Protein AF-A0A7M2WXM5-F1 (afdb_monomer_lite)

Sequence (250 aa):
MTQPYSTFCDDFYVNMRLGSQLALPHTRETVLHFFERLGKAFPGMTRFRKSGEPNEFSLEEDRTAPSYRWTSLEQKRLTSGHVNPASLDEALKLHSLVLDMAPHHLGISPIEIDYLDVLFGFDLSFSGNHDEIVAESLFPESPLTCLSEETGAKAVDFQPSVTVALSDDCRLQARIDVVTRTNSYQVRTGDYSDDAISVYLIVRRYWGDRPKESLEAMFAKLTEKADELCTTHVAQKILKPISAAIASRS

Structure (mmCIF, N/CA/C/O backbone):
data_AF-A0A7M2WXM5-F1
#
_entry.id   AF-A0A7M2WXM5-F1
#
loop_
_atom_site.group_PDB
_atom_site.id
_atom_site.type_symbol
_atom_site.label_atom_id
_atom_site.label_alt_id
_atom_site.label_comp_id
_atom_site.label_asym_id
_atom_site.label_entity_id
_atom_site.label_seq_id
_atom_site.pdbx_PDB_ins_code
_atom_site.Cartn_x
_atom_site.Cartn_y
_atom_site.Cartn_z
_atom_site.occupancy
_atom_site.B_iso_or_equiv
_atom_site.auth_seq_id
_atom_site.auth_comp_id
_atom_site.auth_asym_id
_atom_site.auth_atom_id
_atom_site.pdbx_PDB_model_num
ATOM 1 N N . MET A 1 1 ? -19.836 8.502 -12.341 1.00 43.41 1 MET A N 1
ATOM 2 C CA . MET A 1 1 ? -18.954 7.322 -12.252 1.00 43.41 1 MET A CA 1
ATOM 3 C C . MET A 1 1 ? -18.478 7.264 -10.816 1.00 43.41 1 MET A C 1
ATOM 5 O O . MET A 1 1 ? -17.887 8.234 -10.367 1.00 43.41 1 MET A O 1
ATOM 9 N N . THR A 1 2 ? -18.886 6.240 -10.075 1.00 55.78 2 THR A N 1
ATOM 10 C CA . THR A 1 2 ? -18.535 6.038 -8.661 1.00 55.78 2 THR A CA 1
ATOM 11 C C . THR A 1 2 ? -17.130 5.458 -8.570 1.00 55.78 2 THR A C 1
ATOM 13 O O . THR A 1 2 ? -16.813 4.534 -9.317 1.00 55.78 2 THR A O 1
ATOM 16 N N . GLN A 1 3 ? -16.296 6.016 -7.694 1.00 64.69 3 GLN A N 1
ATOM 17 C CA . GLN A 1 3 ? -14.956 5.495 -7.423 1.00 64.69 3 GLN A CA 1
ATOM 18 C C . GLN A 1 3 ? -15.046 4.038 -6.929 1.00 64.69 3 GLN A C 1
ATOM 20 O O . GLN A 1 3 ? -16.000 3.697 -6.218 1.00 64.69 3 GLN A O 1
ATOM 25 N N . PRO A 1 4 ? -14.094 3.162 -7.298 1.00 72.88 4 PRO A N 1
ATOM 26 C CA . PRO A 1 4 ? -14.053 1.803 -6.770 1.00 72.88 4 PRO A CA 1
ATOM 27 C C . PRO A 1 4 ? -14.047 1.820 -5.238 1.00 72.88 4 PRO A C 1
ATOM 29 O O . PRO A 1 4 ? -13.341 2.618 -4.634 1.00 72.88 4 PRO A O 1
ATOM 32 N N . TYR A 1 5 ? -14.835 0.942 -4.617 1.00 82.44 5 TYR A N 1
ATOM 33 C CA . TYR A 1 5 ? -14.871 0.743 -3.160 1.00 82.44 5 TYR A CA 1
ATOM 34 C C . TYR A 1 5 ? -15.293 1.954 -2.303 1.00 82.44 5 TYR A C 1
ATOM 36 O O . TYR A 1 5 ? -15.323 1.827 -1.081 1.00 82.44 5 TYR A O 1
ATOM 44 N N . SER A 1 6 ? -15.770 3.054 -2.902 1.00 81.31 6 SER A N 1
ATOM 45 C CA . SER A 1 6 ? -16.208 4.277 -2.195 1.00 81.31 6 SER A CA 1
ATOM 46 C C . SER A 1 6 ? -17.394 4.088 -1.238 1.00 81.31 6 SER A C 1
ATOM 48 O O . SER A 1 6 ? -17.864 5.031 -0.616 1.00 81.31 6 SER A O 1
ATOM 50 N N . THR A 1 7 ? -17.970 2.886 -1.186 1.00 86.19 7 THR A N 1
ATOM 51 C CA . THR A 1 7 ? -19.000 2.518 -0.205 1.00 86.19 7 THR A CA 1
ATOM 52 C C . THR A 1 7 ? -18.398 2.174 1.159 1.00 86.19 7 THR A C 1
ATOM 54 O O . THR A 1 7 ? -19.122 2.188 2.147 1.00 86.19 7 THR A O 1
ATOM 57 N N . PHE A 1 8 ? -17.106 1.830 1.219 1.00 88.88 8 PHE A N 1
ATOM 58 C CA . PHE A 1 8 ? -16.462 1.321 2.433 1.00 88.88 8 PHE A CA 1
ATOM 59 C C . PHE A 1 8 ? -15.306 2.187 2.943 1.00 88.88 8 PHE A C 1
ATOM 61 O O . PHE A 1 8 ? -14.876 1.972 4.070 1.00 88.88 8 PHE A O 1
ATOM 68 N N . CYS A 1 9 ? -14.785 3.115 2.143 1.00 93.75 9 CYS A N 1
ATOM 69 C CA . CYS A 1 9 ? -13.648 3.963 2.498 1.00 93.75 9 CYS A CA 1
ATOM 70 C C . CYS A 1 9 ? -13.798 5.365 1.899 1.00 93.75 9 CYS A C 1
ATOM 72 O O . CYS A 1 9 ? -14.534 5.542 0.923 1.00 93.75 9 CYS A O 1
ATOM 74 N N . ASP A 1 10 ? -13.073 6.324 2.470 1.00 94.31 10 ASP A N 1
ATOM 75 C CA . ASP A 1 10 ? -13.058 7.723 2.038 1.00 94.31 10 ASP A CA 1
ATOM 76 C C . ASP A 1 10 ? -12.100 7.927 0.861 1.00 94.31 10 ASP A C 1
ATOM 78 O O . ASP A 1 10 ? -12.482 8.518 -0.148 1.00 94.31 10 ASP A O 1
ATOM 82 N N . ASP A 1 11 ? -10.897 7.348 0.951 1.00 95.94 11 ASP A N 1
ATOM 83 C CA . ASP A 1 11 ? -9.917 7.347 -0.135 1.00 95.94 11 ASP A CA 1
ATOM 84 C C . ASP A 1 11 ? -9.534 5.921 -0.546 1.00 95.94 11 ASP A C 1
ATOM 86 O O . ASP A 1 11 ? -9.373 5.022 0.283 1.00 95.94 11 ASP A O 1
ATOM 90 N N . PHE A 1 12 ? -9.336 5.730 -1.849 1.00 96.88 12 PHE A N 1
ATOM 91 C CA . PHE A 1 12 ? -8.825 4.507 -2.460 1.00 96.88 12 PHE A CA 1
ATOM 92 C C . PHE A 1 12 ? -7.635 4.831 -3.360 1.00 96.88 12 PHE A C 1
ATOM 94 O O . PHE A 1 12 ? -7.715 5.710 -4.214 1.00 96.88 12 PHE A O 1
ATOM 101 N N . TYR A 1 13 ? -6.533 4.098 -3.237 1.00 96.94 13 TYR A N 1
ATOM 102 C CA . TYR A 1 13 ? -5.362 4.306 -4.086 1.00 96.94 13 TYR A CA 1
ATOM 103 C C . TYR A 1 13 ? -4.714 3.008 -4.535 1.00 96.94 13 TYR A C 1
ATOM 105 O O . TYR A 1 13 ? -4.660 2.016 -3.809 1.00 96.94 13 TYR A O 1
ATOM 113 N N . VAL A 1 14 ? -4.180 3.049 -5.754 1.00 98.19 14 VAL A N 1
ATOM 114 C CA . VAL A 1 14 ? -3.438 1.948 -6.363 1.00 98.19 14 VAL A CA 1
ATOM 115 C C . VAL A 1 14 ? -1.997 2.385 -6.523 1.00 98.19 14 VAL A C 1
ATOM 117 O O . VAL A 1 14 ? -1.721 3.415 -7.138 1.00 98.19 14 VAL A O 1
ATOM 120 N N . ASN A 1 15 ? -1.084 1.599 -5.967 1.00 98.56 15 ASN A N 1
ATOM 121 C CA . ASN A 1 15 ? 0.345 1.826 -6.078 1.00 98.56 15 ASN A CA 1
ATOM 122 C C . ASN A 1 15 ? 1.019 0.635 -6.756 1.00 98.56 15 ASN A C 1
ATOM 124 O O . ASN A 1 15 ? 0.657 -0.516 -6.529 1.00 98.56 15 ASN A O 1
ATOM 128 N N . MET A 1 16 ? 2.049 0.930 -7.537 1.00 98.56 16 MET A N 1
ATOM 129 C CA . MET A 1 16 ? 2.988 -0.031 -8.097 1.00 98.56 16 MET A CA 1
ATOM 130 C C . MET A 1 16 ? 4.353 0.194 -7.459 1.00 98.56 16 MET A C 1
ATOM 132 O O . MET A 1 16 ? 4.792 1.345 -7.334 1.00 98.56 16 MET A O 1
ATOM 136 N N . ARG A 1 17 ? 5.044 -0.887 -7.092 1.00 98.44 17 ARG A N 1
ATOM 137 C CA . ARG A 1 17 ? 6.447 -0.823 -6.667 1.00 98.44 17 ARG A CA 1
ATOM 138 C C . ARG A 1 17 ? 7.272 -1.875 -7.388 1.00 98.44 17 ARG A C 1
ATOM 140 O O . ARG A 1 17 ? 6.991 -3.065 -7.285 1.00 98.44 17 ARG A O 1
ATOM 147 N N . LEU A 1 18 ? 8.327 -1.425 -8.056 1.00 97.88 18 LEU A N 1
ATOM 148 C CA . LEU A 1 18 ? 9.343 -2.253 -8.692 1.00 97.88 18 LEU A CA 1
ATOM 149 C C . LEU A 1 18 ? 10.649 -2.126 -7.902 1.00 97.88 18 LEU A C 1
ATOM 151 O O . LEU A 1 18 ? 11.244 -1.048 -7.840 1.00 97.88 18 LEU A O 1
ATOM 155 N N . GLY A 1 19 ? 11.077 -3.221 -7.279 1.00 96.62 19 GLY A N 1
ATOM 156 C CA . GLY A 1 19 ? 12.340 -3.313 -6.552 1.00 96.62 19 GLY A CA 1
ATOM 157 C C . GLY A 1 19 ? 13.467 -3.844 -7.434 1.00 96.62 19 GLY A C 1
ATOM 158 O O . GLY A 1 19 ? 13.281 -4.830 -8.149 1.00 96.62 19 GLY A O 1
ATOM 159 N N . SER A 1 20 ? 14.643 -3.220 -7.346 1.00 95.00 20 SER A N 1
ATOM 160 C CA . SER A 1 20 ? 15.887 -3.711 -7.952 1.00 95.00 20 SER A CA 1
ATOM 161 C C . SER A 1 20 ? 16.889 -4.144 -6.880 1.00 95.00 20 SER A C 1
ATOM 163 O O . SER A 1 20 ? 17.004 -3.536 -5.812 1.00 95.00 20 SER A O 1
ATOM 165 N N . GLN A 1 21 ? 17.660 -5.187 -7.177 1.00 93.62 21 GLN A N 1
ATOM 166 C CA . GLN A 1 21 ? 18.788 -5.620 -6.357 1.00 93.62 21 GLN A CA 1
ATOM 167 C C . GLN A 1 21 ? 19.939 -4.598 -6.392 1.00 93.62 21 GLN A C 1
ATOM 169 O O . GLN A 1 21 ? 20.626 -4.391 -5.377 1.00 93.62 21 GLN A O 1
ATOM 174 N N . LEU A 1 22 ? 20.138 -3.935 -7.537 1.00 93.25 22 LEU A N 1
ATOM 175 C CA . LEU A 1 22 ? 21.182 -2.932 -7.748 1.00 93.25 22 LEU A CA 1
ATOM 176 C C . LEU A 1 22 ? 20.642 -1.509 -7.565 1.00 93.25 22 LEU A C 1
ATOM 178 O O . LEU A 1 22 ? 19.438 -1.266 -7.497 1.00 93.25 22 LEU A O 1
ATOM 182 N N . ALA A 1 23 ? 21.564 -0.555 -7.441 1.00 94.38 23 ALA A N 1
ATOM 183 C CA . ALA A 1 23 ? 21.199 0.852 -7.396 1.00 94.38 23 ALA A CA 1
ATOM 184 C C . ALA A 1 23 ? 20.760 1.333 -8.787 1.00 94.38 23 ALA A C 1
ATOM 186 O O . ALA A 1 23 ? 21.492 1.161 -9.762 1.00 94.38 23 ALA A O 1
ATOM 187 N N . LEU A 1 24 ? 19.595 1.973 -8.854 1.00 94.25 24 LEU A N 1
ATOM 188 C CA . LEU A 1 24 ? 19.071 2.591 -10.066 1.00 94.25 24 LEU A CA 1
ATOM 189 C C . LEU A 1 24 ? 19.909 3.826 -10.453 1.00 94.25 24 LEU A C 1
ATOM 191 O O . LEU A 1 24 ? 20.548 4.443 -9.589 1.00 94.25 24 LEU A O 1
ATOM 195 N N . PRO A 1 25 ? 19.936 4.226 -11.735 1.00 90.69 25 PRO A N 1
ATOM 196 C CA . PRO A 1 25 ? 20.679 5.404 -12.161 1.00 90.69 25 PRO A CA 1
ATOM 197 C C . PRO A 1 25 ? 20.043 6.693 -11.627 1.00 90.69 25 PRO A C 1
ATOM 199 O O . PRO A 1 25 ? 18.872 6.972 -11.856 1.00 90.69 25 PRO A O 1
ATOM 202 N N . HIS A 1 26 ? 20.863 7.516 -10.971 1.00 91.94 26 HIS A N 1
ATOM 203 C CA . HIS A 1 26 ? 20.481 8.838 -10.450 1.00 91.94 26 HIS A CA 1
ATOM 204 C C . HIS A 1 26 ? 21.258 9.975 -11.136 1.00 91.94 26 HIS A C 1
ATOM 206 O O . HIS A 1 26 ? 21.390 11.074 -10.596 1.00 91.94 26 HIS A O 1
ATOM 212 N N . THR A 1 27 ? 21.805 9.719 -12.332 1.00 92.94 27 THR A N 1
ATOM 213 C CA . THR A 1 27 ? 22.433 10.773 -13.137 1.00 92.94 27 THR A CA 1
ATOM 214 C C . THR A 1 27 ? 21.369 11.763 -13.590 1.00 92.94 27 THR A C 1
ATOM 216 O O . THR A 1 27 ? 20.270 11.376 -13.991 1.00 92.94 27 THR A O 1
ATOM 219 N N . ARG A 1 28 ? 21.694 13.057 -13.511 1.00 92.88 28 ARG A N 1
ATOM 220 C CA . ARG A 1 28 ? 20.755 14.157 -13.757 1.00 92.88 28 ARG A CA 1
ATOM 221 C C . ARG A 1 28 ? 19.988 13.979 -15.067 1.00 92.88 28 ARG A C 1
ATOM 223 O O . ARG A 1 28 ? 18.771 14.107 -15.076 1.00 92.88 28 ARG A O 1
ATOM 230 N N . GLU A 1 29 ? 20.688 13.685 -16.156 1.00 94.44 29 GLU A N 1
ATOM 231 C CA . GLU A 1 29 ? 20.104 13.560 -17.493 1.00 94.44 29 GLU A CA 1
ATOM 232 C C . GLU A 1 29 ? 19.112 12.394 -17.566 1.00 94.44 29 GLU A C 1
ATOM 234 O O . GLU A 1 29 ? 18.036 12.546 -18.137 1.00 94.44 29 GLU A O 1
ATOM 239 N N . THR A 1 30 ? 19.441 11.264 -16.936 1.00 93.69 30 THR A N 1
ATOM 240 C CA . THR A 1 30 ? 18.586 10.068 -16.903 1.00 93.69 30 THR A CA 1
ATOM 241 C C . THR A 1 30 ? 17.296 10.340 -16.140 1.00 93.69 30 THR A C 1
ATOM 243 O O . THR A 1 30 ? 16.203 10.084 -16.645 1.00 93.69 30 THR A O 1
ATOM 246 N N . VAL A 1 31 ? 17.426 10.925 -14.946 1.00 94.25 31 VAL A N 1
ATOM 247 C CA . VAL A 1 31 ? 16.296 11.280 -14.081 1.00 94.25 31 VAL A CA 1
ATOM 248 C C . VAL A 1 31 ? 15.380 12.287 -14.777 1.00 94.25 31 VAL A C 1
ATOM 250 O O . VAL A 1 31 ? 14.170 12.075 -14.848 1.00 94.25 31 VAL A O 1
ATOM 253 N N . LEU A 1 32 ? 15.943 13.363 -15.336 1.00 95.06 32 LEU A N 1
ATOM 254 C CA . LEU A 1 32 ? 15.156 14.391 -16.016 1.00 95.06 32 LEU A CA 1
ATOM 255 C C . LEU A 1 32 ? 14.460 13.842 -17.261 1.00 95.06 32 LEU A C 1
ATOM 257 O O . LEU A 1 32 ? 13.267 14.068 -17.422 1.00 95.06 32 LEU A O 1
ATOM 261 N N . HIS A 1 33 ? 15.154 13.073 -18.103 1.00 95.44 33 HIS A N 1
ATOM 262 C CA . HIS A 1 33 ? 14.548 12.501 -19.305 1.00 95.44 33 HIS A CA 1
ATOM 263 C C . HIS A 1 33 ? 13.379 11.560 -18.967 1.00 95.44 33 HIS A C 1
ATOM 265 O O . HIS A 1 33 ? 12.330 11.615 -19.612 1.00 95.44 33 HIS A O 1
ATOM 271 N N . PHE A 1 34 ? 13.529 10.742 -17.920 1.00 96.75 34 PHE A N 1
ATOM 272 C CA . PHE A 1 34 ? 12.465 9.875 -17.413 1.00 96.75 34 PHE A CA 1
ATOM 273 C C . PHE A 1 34 ? 11.231 10.676 -16.956 1.00 96.75 34 PHE A C 1
ATOM 275 O O . PHE A 1 34 ? 10.118 10.427 -17.425 1.00 96.75 34 PHE A O 1
ATOM 282 N N . PHE A 1 35 ? 11.414 11.683 -16.096 1.00 97.19 35 PHE A N 1
ATOM 283 C CA . PHE A 1 35 ? 10.296 12.481 -15.580 1.00 97.19 35 PHE A CA 1
ATOM 284 C C . PHE A 1 35 ? 9.681 13.430 -16.621 1.00 97.19 35 PHE A C 1
ATOM 286 O O . PHE A 1 35 ? 8.468 13.630 -16.619 1.00 97.19 35 PHE A O 1
ATOM 293 N N . GLU A 1 36 ? 10.455 13.966 -17.566 1.00 96.31 36 GLU A N 1
ATOM 294 C CA . GLU A 1 36 ? 9.923 14.761 -18.682 1.00 96.31 36 GLU A CA 1
ATOM 295 C C . GLU A 1 36 ? 9.033 13.923 -19.604 1.00 96.31 36 GLU A C 1
ATOM 297 O O . GLU A 1 36 ? 8.020 14.410 -20.114 1.00 96.31 36 GLU A O 1
ATOM 302 N N . ARG A 1 37 ? 9.388 12.651 -19.825 1.00 96.50 37 ARG A N 1
ATOM 303 C CA . ARG A 1 37 ? 8.547 11.733 -20.594 1.00 96.50 37 ARG A CA 1
ATOM 304 C C . ARG A 1 37 ? 7.225 11.456 -19.875 1.00 96.50 37 ARG A C 1
ATOM 306 O O . ARG A 1 37 ? 6.187 11.480 -20.538 1.00 96.50 37 ARG A O 1
ATOM 313 N N . LEU A 1 38 ? 7.253 11.280 -18.550 1.00 96.56 38 LEU A N 1
ATOM 314 C CA . LEU A 1 38 ? 6.044 11.173 -17.725 1.00 96.56 38 LEU A CA 1
ATOM 315 C C . LEU A 1 38 ? 5.181 12.434 -17.812 1.00 96.56 38 LEU A C 1
ATOM 317 O O . LEU A 1 38 ? 3.998 12.327 -18.117 1.00 96.56 38 LEU A O 1
ATOM 321 N N . GLY A 1 39 ? 5.770 13.620 -17.643 1.00 96.38 39 GLY A N 1
ATOM 322 C CA . GLY A 1 39 ? 5.044 14.892 -17.732 1.00 96.38 39 GLY A CA 1
ATOM 323 C C . GLY A 1 39 ? 4.411 15.142 -19.107 1.00 96.38 39 GLY A C 1
ATOM 324 O O . GLY A 1 39 ? 3.339 15.731 -19.198 1.00 96.38 39 GLY A O 1
ATOM 325 N N . LYS A 1 40 ? 5.015 14.643 -20.197 1.00 96.94 40 LYS A N 1
ATOM 326 C CA . LYS A 1 40 ? 4.404 14.693 -21.540 1.00 96.94 40 LYS A CA 1
ATOM 327 C C . LYS A 1 40 ? 3.169 13.799 -21.662 1.00 96.94 40 LYS A C 1
ATOM 329 O O . LYS A 1 40 ? 2.228 14.172 -22.357 1.00 96.94 40 LYS A O 1
ATOM 334 N N . ALA A 1 41 ? 3.186 12.621 -21.038 1.00 97.06 41 ALA A N 1
ATOM 335 C CA . ALA A 1 41 ? 2.055 11.694 -21.053 1.00 97.06 41 ALA A CA 1
ATOM 336 C C . ALA A 1 41 ? 0.944 12.112 -20.075 1.00 97.06 41 ALA A C 1
ATOM 338 O O . ALA A 1 41 ? -0.235 11.949 -20.379 1.00 97.06 41 ALA A O 1
ATOM 339 N N . PHE A 1 42 ? 1.324 12.697 -18.937 1.00 97.31 42 PHE A N 1
ATOM 340 C CA . PHE A 1 42 ? 0.434 13.169 -17.880 1.00 97.31 42 PHE A CA 1
ATOM 341 C C . PHE A 1 42 ? 0.728 14.646 -17.561 1.00 97.31 42 PHE A C 1
ATOM 343 O O . PHE A 1 42 ? 1.452 14.936 -16.609 1.00 97.31 42 PHE A O 1
ATOM 350 N N . PRO A 1 43 ? 0.150 15.604 -18.317 1.00 96.50 43 PRO A N 1
ATOM 351 C CA . PRO A 1 43 ? 0.462 17.033 -18.182 1.00 96.50 43 PRO A CA 1
ATOM 352 C C . PRO A 1 43 ? 0.193 17.654 -16.804 1.00 96.50 43 PRO A C 1
ATOM 354 O O . PRO A 1 43 ? 0.691 18.741 -16.525 1.00 96.50 43 PRO A O 1
ATOM 357 N N . GLY A 1 44 ? -0.589 16.997 -15.940 1.00 95.25 44 GLY A N 1
ATOM 358 C CA . GLY A 1 44 ? -0.807 17.434 -14.557 1.00 95.25 44 GLY A CA 1
ATOM 359 C C . GLY A 1 44 ? 0.394 17.188 -13.634 1.00 95.25 44 GLY A C 1
ATOM 360 O O . GLY A 1 44 ? 0.546 17.888 -12.630 1.00 95.25 44 GLY A O 1
ATOM 361 N N . MET A 1 45 ? 1.254 16.218 -13.966 1.00 97.19 45 MET A N 1
ATOM 362 C CA . MET A 1 45 ? 2.436 15.834 -13.190 1.00 97.19 45 MET A CA 1
ATOM 363 C C . MET A 1 45 ? 3.539 16.884 -13.357 1.00 97.19 45 MET A C 1
ATOM 365 O O . MET A 1 45 ? 4.444 16.749 -14.176 1.00 97.19 45 MET A O 1
ATOM 369 N N . THR A 1 46 ? 3.434 17.969 -12.596 1.00 96.25 46 THR A N 1
ATOM 370 C CA . THR A 1 46 ? 4.256 19.182 -12.756 1.00 96.25 46 THR A CA 1
ATOM 371 C C . THR A 1 46 ? 5.160 19.457 -11.560 1.00 96.25 46 THR A C 1
ATOM 373 O O . THR A 1 46 ? 6.100 20.246 -11.657 1.00 96.25 46 THR A O 1
ATOM 376 N N . ARG A 1 47 ? 4.903 18.816 -10.414 1.00 96.62 47 ARG A N 1
ATOM 377 C CA . ARG A 1 47 ? 5.622 19.073 -9.164 1.00 96.62 47 ARG A CA 1
ATOM 378 C C . ARG A 1 47 ? 6.783 18.101 -9.026 1.00 96.62 47 ARG A C 1
ATOM 380 O O . ARG A 1 47 ? 6.651 17.069 -8.376 1.00 96.62 47 ARG A O 1
ATOM 387 N N . PHE A 1 48 ? 7.914 18.439 -9.638 1.00 96.62 48 PHE A N 1
ATOM 388 C CA . PHE A 1 48 ? 9.160 17.707 -9.430 1.00 96.62 48 PHE A CA 1
ATOM 389 C C . PHE A 1 48 ? 9.774 18.078 -8.076 1.00 96.62 48 PHE A C 1
ATOM 391 O O . PHE A 1 48 ? 9.953 19.262 -7.775 1.00 96.62 48 PHE A O 1
ATOM 398 N N . ARG A 1 49 ? 10.099 17.080 -7.254 1.00 93.12 49 ARG A N 1
ATOM 399 C CA . ARG A 1 49 ? 10.703 17.261 -5.932 1.00 93.12 49 ARG A CA 1
ATOM 400 C C . ARG A 1 49 ? 11.922 16.365 -5.787 1.00 93.12 49 ARG A C 1
ATOM 402 O O . ARG A 1 49 ? 11.954 15.237 -6.266 1.00 93.12 49 ARG A O 1
ATOM 409 N N . LYS A 1 50 ? 12.919 16.874 -5.073 1.00 90.69 50 LYS A N 1
ATOM 410 C CA . LYS A 1 50 ? 13.981 16.060 -4.489 1.00 90.69 50 LYS A CA 1
ATOM 411 C C . LYS A 1 50 ? 13.646 15.906 -3.010 1.00 90.69 50 LYS A C 1
ATOM 413 O O . LYS A 1 50 ? 13.451 16.920 -2.339 1.00 90.69 50 LYS A O 1
ATOM 418 N N . SER A 1 51 ? 13.528 14.670 -2.540 1.00 81.75 51 SER A N 1
ATOM 419 C CA . SER A 1 51 ? 13.304 14.392 -1.120 1.00 81.75 51 SER A CA 1
ATOM 420 C C . SER A 1 51 ? 14.526 14.809 -0.290 1.00 81.75 51 SER A C 1
ATOM 422 O O . SER A 1 51 ? 15.600 15.093 -0.830 1.00 81.75 51 SER A O 1
ATOM 424 N N . GLY A 1 52 ? 14.356 14.880 1.031 1.00 75.00 52 GLY A N 1
ATOM 425 C CA . GLY A 1 52 ? 15.462 15.126 1.961 1.00 75.00 52 GLY A CA 1
ATOM 426 C C . GLY A 1 52 ? 16.488 13.988 1.971 1.00 75.00 52 GLY A C 1
ATOM 427 O O . GLY A 1 52 ? 17.657 14.225 2.276 1.00 75.00 52 GLY A O 1
ATOM 428 N N . GLU A 1 53 ? 16.067 12.783 1.584 1.00 79.56 53 GLU A N 1
ATOM 429 C CA . GLU A 1 53 ? 16.921 11.603 1.495 1.00 79.56 53 GLU A CA 1
ATOM 430 C C . GLU A 1 53 ? 17.815 11.618 0.238 1.00 79.56 53 GLU A C 1
ATOM 432 O O . GLU A 1 53 ? 17.424 12.113 -0.831 1.00 79.56 53 GLU A O 1
ATOM 437 N N . PRO A 1 54 ? 19.044 11.073 0.315 1.00 82.06 54 PRO A N 1
ATOM 438 C CA . PRO A 1 54 ? 19.908 10.946 -0.849 1.00 82.06 54 PRO A CA 1
ATOM 439 C C . PRO A 1 54 ? 19.269 10.050 -1.914 1.00 82.06 54 PRO A C 1
ATOM 441 O O . PRO A 1 54 ? 18.849 8.936 -1.619 1.00 82.06 54 PRO A O 1
ATOM 444 N N . ASN A 1 55 ? 19.310 10.487 -3.177 1.00 85.88 55 ASN A N 1
ATOM 445 C CA . ASN A 1 55 ? 18.848 9.697 -4.325 1.00 85.88 55 ASN A CA 1
ATOM 446 C C . ASN A 1 55 ? 17.357 9.326 -4.260 1.00 85.88 55 ASN A C 1
ATOM 448 O O . ASN A 1 55 ? 16.980 8.201 -4.569 1.00 85.88 55 ASN A O 1
ATOM 452 N N . GLU A 1 56 ? 16.517 10.282 -3.869 1.00 93.56 56 GLU A N 1
ATOM 453 C CA . GLU A 1 56 ? 15.067 10.160 -3.979 1.00 93.56 56 GLU A CA 1
ATOM 454 C C . GLU A 1 56 ? 14.488 11.379 -4.711 1.00 93.56 56 GLU A C 1
ATOM 456 O O . GLU A 1 56 ? 14.646 12.537 -4.298 1.00 93.56 56 GLU A O 1
ATOM 461 N N . PHE A 1 57 ? 13.827 11.106 -5.834 1.00 96.31 57 PHE A N 1
ATOM 462 C CA . PHE A 1 57 ? 13.205 12.095 -6.705 1.00 96.31 57 PHE A CA 1
ATOM 463 C C . PHE A 1 57 ? 11.754 11.718 -6.958 1.00 96.31 57 PHE A C 1
ATOM 465 O O . PHE A 1 57 ? 11.484 10.580 -7.326 1.00 96.31 57 PHE A O 1
ATOM 472 N N . SER A 1 58 ? 10.834 12.673 -6.852 1.00 96.81 58 SER A N 1
ATOM 473 C CA . SER A 1 58 ? 9.425 12.454 -7.170 1.00 96.81 58 SER A CA 1
ATOM 474 C C . SER A 1 58 ? 8.899 13.445 -8.200 1.00 96.81 58 SER A C 1
ATOM 476 O O . SER A 1 58 ? 9.392 14.565 -8.342 1.00 96.81 58 SER A O 1
ATOM 478 N N . LEU A 1 59 ? 7.876 13.016 -8.931 1.00 98.00 59 LEU A N 1
ATOM 479 C CA . LEU A 1 59 ? 7.054 13.853 -9.790 1.00 98.00 59 LEU A CA 1
ATOM 480 C C . LEU A 1 59 ? 5.591 13.599 -9.448 1.00 98.00 59 LEU A C 1
ATOM 482 O O . LEU A 1 59 ? 5.132 12.457 -9.473 1.00 98.00 59 LEU A O 1
ATOM 486 N N . GLU A 1 60 ? 4.869 14.667 -9.125 1.00 97.69 60 GLU A N 1
ATOM 487 C CA . GLU A 1 60 ? 3.527 14.576 -8.552 1.00 97.69 60 GLU A CA 1
ATOM 488 C C . GLU A 1 60 ? 2.563 15.560 -9.231 1.00 97.69 60 GLU A C 1
ATOM 490 O O . GLU A 1 60 ? 2.949 16.646 -9.684 1.00 97.69 60 GLU A O 1
ATOM 495 N N . GLU A 1 61 ? 1.291 15.174 -9.294 1.00 97.88 61 GLU A N 1
ATOM 496 C CA . GLU A 1 61 ? 0.163 16.081 -9.514 1.00 97.88 61 GLU A CA 1
ATOM 497 C C . GLU A 1 61 ? -0.137 16.891 -8.233 1.00 97.88 61 GLU A C 1
ATOM 499 O O . GLU A 1 61 ? 0.573 16.826 -7.221 1.00 97.88 61 GLU A O 1
ATOM 504 N N . ASP A 1 62 ? -1.181 17.720 -8.266 1.00 95.88 62 ASP A N 1
ATOM 505 C CA . ASP A 1 62 ? -1.605 18.461 -7.085 1.00 95.88 62 ASP A CA 1
ATOM 506 C C . ASP A 1 62 ? -2.264 17.553 -6.038 1.00 95.88 62 ASP A C 1
ATOM 508 O O . ASP A 1 62 ? -3.381 17.097 -6.232 1.00 95.88 62 ASP A O 1
ATOM 512 N N . ARG A 1 63 ? -1.608 17.361 -4.889 1.00 93.62 63 ARG A N 1
ATOM 513 C CA . ARG A 1 63 ? -2.134 16.575 -3.759 1.00 93.62 63 ARG A CA 1
ATOM 514 C C . ARG A 1 63 ? -3.368 17.175 -3.077 1.00 93.62 63 ARG A C 1
ATOM 516 O O . ARG A 1 63 ? -3.975 16.503 -2.258 1.00 93.62 63 ARG A O 1
ATOM 523 N N . THR A 1 64 ? -3.704 18.437 -3.355 1.00 93.19 64 THR A N 1
ATOM 524 C CA . THR A 1 64 ? -4.961 19.045 -2.881 1.00 93.19 64 THR A CA 1
ATOM 525 C C . THR A 1 64 ? -6.149 18.673 -3.766 1.00 93.19 64 THR A C 1
ATOM 527 O O . THR A 1 64 ? -7.296 18.870 -3.370 1.00 93.19 64 THR A O 1
ATOM 530 N N . ALA A 1 65 ? -5.890 18.133 -4.962 1.00 92.94 65 ALA A N 1
ATOM 531 C CA . ALA A 1 65 ? -6.936 17.601 -5.813 1.00 92.94 65 ALA A CA 1
ATOM 532 C C . ALA A 1 65 ? -7.470 16.283 -5.226 1.00 92.94 65 ALA A C 1
ATOM 534 O O . ALA A 1 65 ? -6.697 15.497 -4.679 1.00 92.94 65 ALA A O 1
ATOM 535 N N . PRO A 1 66 ? -8.771 15.991 -5.398 1.00 92.25 66 PRO A N 1
ATOM 536 C CA . PRO A 1 66 ? -9.380 14.771 -4.870 1.00 92.25 66 PRO A CA 1
ATOM 537 C C . PRO A 1 66 ? -8.835 13.497 -5.521 1.00 92.25 66 PRO A C 1
ATOM 539 O O . PRO A 1 66 ? -8.959 12.428 -4.948 1.00 92.25 66 PRO A O 1
ATOM 542 N N . SER A 1 67 ? -8.253 13.594 -6.718 1.00 96.00 67 SER A N 1
ATOM 543 C CA . SER A 1 67 ? -7.557 12.507 -7.405 1.00 96.00 67 SER A CA 1
ATOM 544 C C . SER A 1 67 ? -6.244 13.048 -7.934 1.00 96.00 67 SER A C 1
ATOM 546 O O . SER A 1 67 ? -6.240 14.082 -8.604 1.00 96.00 67 SER A O 1
ATOM 548 N N . TYR A 1 68 ? -5.154 12.325 -7.702 1.00 97.56 68 TYR A N 1
ATOM 549 C CA . TYR A 1 68 ? -3.834 12.739 -8.159 1.00 97.56 68 TYR A CA 1
ATOM 550 C C . TYR A 1 68 ? -2.893 11.552 -8.368 1.00 97.56 68 TYR A C 1
ATOM 552 O O . TYR A 1 68 ? -3.008 10.503 -7.730 1.00 97.56 68 TYR A O 1
ATOM 560 N N . ARG A 1 69 ? -1.932 11.736 -9.268 1.00 98.12 69 ARG A N 1
ATOM 561 C CA . ARG A 1 69 ? -0.866 10.788 -9.594 1.00 98.12 69 ARG A CA 1
ATOM 562 C C . ARG A 1 69 ? 0.467 11.216 -9.018 1.00 98.12 69 ARG A C 1
ATOM 564 O O . ARG A 1 69 ? 0.763 12.404 -8.885 1.00 98.12 69 ARG A O 1
ATOM 571 N N . TRP A 1 70 ? 1.309 10.234 -8.753 1.00 98.31 70 TRP A N 1
ATOM 572 C CA . TRP A 1 70 ? 2.686 10.464 -8.358 1.00 98.31 70 TRP A CA 1
ATOM 573 C C . TRP A 1 70 ? 3.593 9.330 -8.831 1.00 98.31 70 TRP A C 1
ATOM 575 O O . TRP A 1 70 ? 3.161 8.211 -9.107 1.00 98.31 70 TRP A O 1
ATOM 585 N N . THR A 1 71 ? 4.877 9.624 -8.974 1.00 98.38 71 THR A N 1
ATOM 586 C CA . THR A 1 71 ? 5.930 8.645 -9.259 1.00 98.38 71 THR A CA 1
ATOM 587 C C . THR A 1 71 ? 7.171 9.047 -8.487 1.00 98.38 71 THR A C 1
ATOM 589 O O . THR A 1 71 ? 7.509 10.227 -8.470 1.00 98.38 71 THR A O 1
ATOM 592 N N . SER A 1 72 ? 7.839 8.086 -7.856 1.00 97.56 72 SER A N 1
ATOM 593 C CA . SER A 1 72 ? 9.096 8.299 -7.143 1.00 97.56 72 SER A CA 1
ATOM 594 C C . SER A 1 72 ? 10.163 7.318 -7.620 1.00 97.56 72 SER A C 1
ATOM 596 O O . SER A 1 72 ? 9.901 6.128 -7.812 1.00 97.56 72 SER A O 1
ATOM 598 N N . LEU A 1 73 ? 11.366 7.840 -7.822 1.00 97.44 73 LEU A N 1
ATOM 599 C CA . LEU A 1 73 ? 12.583 7.100 -8.099 1.00 97.44 73 LEU A CA 1
ATOM 600 C C . LEU A 1 73 ? 13.484 7.204 -6.872 1.00 97.44 73 LEU A C 1
ATOM 602 O O . LEU A 1 73 ? 13.981 8.283 -6.550 1.00 97.44 73 LEU A O 1
ATOM 606 N N . GLU A 1 74 ? 13.687 6.070 -6.219 1.00 95.81 74 GLU A N 1
ATOM 607 C CA . GLU A 1 74 ? 14.558 5.897 -5.064 1.00 95.81 74 GLU A CA 1
ATOM 608 C C . GLU A 1 74 ? 15.792 5.070 -5.446 1.00 95.81 74 GLU A C 1
ATOM 610 O O . GLU A 1 74 ? 15.829 4.412 -6.491 1.00 95.81 74 GLU A O 1
ATOM 615 N N . GLN A 1 75 ? 16.772 4.989 -4.539 1.00 94.44 75 GLN A N 1
ATOM 616 C CA . GLN A 1 75 ? 18.039 4.294 -4.781 1.00 94.44 75 GLN A CA 1
ATOM 617 C C . GLN A 1 75 ? 17.886 2.885 -5.378 1.00 94.44 75 GLN A C 1
ATOM 619 O O . GLN A 1 75 ? 18.668 2.519 -6.250 1.00 94.44 75 GLN A O 1
ATOM 624 N N . LYS A 1 76 ? 16.912 2.093 -4.917 1.00 95.12 76 LYS A N 1
ATOM 625 C CA . LYS A 1 76 ? 16.686 0.701 -5.359 1.00 95.12 76 LYS A CA 1
ATOM 626 C C . LYS A 1 76 ? 15.237 0.404 -5.735 1.00 95.12 76 LYS A C 1
ATOM 628 O O . LYS A 1 76 ? 14.840 -0.758 -5.825 1.00 95.12 76 LYS A O 1
ATOM 633 N N . ARG A 1 77 ? 14.413 1.438 -5.882 1.00 96.19 77 ARG A N 1
ATOM 634 C CA . ARG A 1 77 ? 12.975 1.259 -6.040 1.00 96.19 77 ARG A CA 1
ATOM 635 C C . ARG A 1 77 ? 12.398 2.309 -6.967 1.00 96.19 77 ARG A C 1
ATOM 637 O O . ARG A 1 77 ? 12.679 3.493 -6.830 1.00 96.19 77 ARG A O 1
ATOM 644 N N . LEU A 1 78 ? 11.559 1.853 -7.883 1.00 97.56 78 LEU A N 1
ATOM 645 C CA . LEU A 1 78 ? 10.706 2.703 -8.692 1.00 97.56 78 LEU A CA 1
ATOM 646 C C . LEU A 1 78 ? 9.272 2.503 -8.219 1.00 97.56 78 LEU A C 1
ATOM 648 O O . LEU A 1 78 ? 8.780 1.375 -8.178 1.00 97.56 78 LEU A O 1
ATOM 652 N N . THR A 1 79 ? 8.607 3.584 -7.838 1.00 98.19 79 THR A N 1
ATOM 653 C CA . THR A 1 79 ? 7.227 3.540 -7.357 1.00 98.19 79 THR A CA 1
ATOM 654 C C . THR A 1 79 ? 6.356 4.512 -8.125 1.00 98.19 79 THR A C 1
ATOM 656 O O . THR A 1 79 ? 6.808 5.557 -8.586 1.00 98.19 79 THR A O 1
ATOM 659 N N . SER A 1 80 ? 5.085 4.170 -8.273 1.00 98.50 80 SER A N 1
ATOM 660 C CA . SER A 1 80 ? 4.075 5.097 -8.778 1.00 98.50 80 SER A CA 1
ATOM 661 C C . SER A 1 80 ? 2.745 4.828 -8.107 1.00 98.50 80 SER A C 1
ATOM 663 O O . SER A 1 80 ? 2.491 3.704 -7.677 1.00 98.50 80 SER A O 1
ATOM 665 N N . GLY A 1 81 ? 1.903 5.848 -8.021 1.00 98.31 81 GLY A N 1
ATOM 666 C CA . GLY A 1 81 ? 0.608 5.762 -7.368 1.00 98.31 81 GLY A CA 1
ATOM 667 C C . GLY A 1 81 ? -0.431 6.646 -8.032 1.00 98.31 81 GLY A C 1
ATOM 668 O O . GLY A 1 81 ? -0.103 7.689 -8.604 1.00 98.31 81 GLY A O 1
ATOM 669 N N . HIS A 1 82 ? -1.688 6.229 -7.941 1.00 98.25 82 HIS A N 1
ATOM 670 C CA . HIS A 1 82 ? -2.844 7.035 -8.315 1.00 98.25 82 HIS A CA 1
ATOM 671 C C . HIS A 1 82 ? -3.867 6.979 -7.182 1.00 98.25 82 HIS A C 1
ATOM 673 O O . HIS A 1 82 ? -4.400 5.916 -6.865 1.00 98.25 82 HIS A O 1
ATOM 679 N N . VAL A 1 83 ? -4.110 8.135 -6.569 1.00 97.62 83 VAL A N 1
ATOM 680 C CA . VAL A 1 83 ? -5.132 8.332 -5.542 1.00 97.62 83 VAL A CA 1
ATOM 681 C C . VAL A 1 83 ? -6.472 8.649 -6.185 1.00 97.62 83 VAL A C 1
ATOM 683 O O . VAL A 1 83 ? -6.547 9.484 -7.088 1.00 97.62 83 VAL A O 1
ATOM 686 N N . ASN A 1 84 ? -7.510 7.970 -5.708 1.00 96.38 84 ASN A N 1
ATOM 687 C CA . ASN A 1 84 ? -8.906 8.079 -6.109 1.00 96.38 84 ASN A CA 1
ATOM 688 C C . ASN A 1 84 ? -9.140 8.005 -7.626 1.00 96.38 84 ASN A C 1
ATOM 690 O O . ASN A 1 84 ? -9.820 8.867 -8.200 1.00 96.38 84 ASN A O 1
ATOM 694 N N . PRO A 1 85 ? -8.593 6.981 -8.310 1.00 95.44 85 PRO A N 1
ATOM 695 C CA . PRO A 1 85 ? -8.774 6.840 -9.743 1.00 95.44 85 PRO A CA 1
ATOM 696 C C . PRO A 1 85 ? -10.255 6.627 -10.088 1.00 95.44 85 PRO A C 1
ATOM 698 O O . PRO A 1 85 ? -11.008 5.984 -9.357 1.00 95.44 85 PRO A O 1
ATOM 701 N N . ALA A 1 86 ? -10.681 7.120 -11.254 1.00 92.56 86 ALA A N 1
ATOM 702 C CA . ALA A 1 86 ? -12.060 6.939 -11.720 1.00 92.56 86 ALA A CA 1
ATOM 703 C C . ALA A 1 86 ? -12.421 5.461 -11.981 1.00 92.56 86 ALA A C 1
ATOM 705 O O . ALA A 1 86 ? -13.595 5.097 -11.975 1.00 92.56 86 ALA A O 1
ATOM 706 N N . SER A 1 87 ? -11.414 4.629 -12.251 1.00 93.25 87 SER A N 1
ATOM 707 C CA . SER A 1 87 ? -11.507 3.178 -12.425 1.00 93.25 87 SER A CA 1
ATOM 708 C C . SER A 1 87 ? -10.124 2.554 -12.235 1.00 93.25 87 SER A C 1
ATOM 710 O O . SER A 1 87 ? -9.114 3.255 -12.323 1.00 93.25 87 SER A O 1
ATOM 712 N N . LEU A 1 88 ? -10.064 1.239 -12.030 1.00 92.56 88 LEU A N 1
ATOM 713 C CA . LEU A 1 88 ? -8.790 0.523 -11.950 1.00 92.56 88 LEU A CA 1
ATOM 714 C C . LEU A 1 88 ? -7.977 0.656 -13.252 1.00 92.56 88 LEU A C 1
ATOM 716 O O . LEU A 1 88 ? -6.781 0.937 -13.204 1.00 92.56 88 LEU A O 1
ATOM 720 N N . ASP A 1 89 ? -8.645 0.587 -14.407 1.00 94.25 89 ASP A N 1
ATOM 721 C CA . ASP A 1 89 ? -8.030 0.784 -15.727 1.00 94.25 89 ASP A CA 1
ATOM 722 C C . ASP A 1 89 ? -7.358 2.155 -15.871 1.00 94.25 89 ASP A C 1
ATOM 724 O O . ASP A 1 89 ? -6.321 2.285 -16.521 1.00 94.25 89 ASP A O 1
ATOM 728 N N . GLU A 1 90 ? -7.928 3.196 -15.259 1.00 95.19 90 GLU A N 1
ATOM 729 C CA . GLU A 1 90 ? -7.340 4.535 -15.285 1.00 95.19 90 GLU A CA 1
ATOM 730 C C . GLU A 1 90 ? -6.030 4.602 -14.488 1.00 95.19 90 GLU A C 1
ATOM 732 O O . GLU A 1 90 ? -5.068 5.211 -14.961 1.00 95.19 90 GLU A O 1
ATOM 737 N N . ALA A 1 91 ? -5.960 3.937 -13.329 1.00 94.56 91 ALA A N 1
ATOM 738 C CA . ALA A 1 91 ? -4.726 3.844 -12.546 1.00 94.56 91 ALA A CA 1
ATOM 739 C C . ALA A 1 91 ? -3.635 3.067 -13.301 1.00 94.56 91 ALA A C 1
ATOM 741 O O . ALA A 1 91 ? -2.472 3.483 -13.348 1.00 94.56 91 ALA A O 1
ATOM 742 N N . LEU A 1 92 ? -4.019 1.974 -13.973 1.00 95.88 92 LEU A N 1
ATOM 743 C CA . LEU A 1 92 ? -3.103 1.123 -14.735 1.00 95.88 92 LEU A CA 1
ATOM 744 C C . LEU A 1 92 ? -2.352 1.866 -15.848 1.00 95.88 92 LEU A C 1
ATOM 746 O O . LEU A 1 92 ? -1.234 1.467 -16.179 1.00 95.88 92 LEU A O 1
ATOM 750 N N . LYS A 1 93 ? -2.906 2.952 -16.403 1.00 97.50 93 LYS A N 1
ATOM 751 C CA . LYS A 1 93 ? -2.245 3.744 -17.458 1.00 97.50 93 LYS A CA 1
ATOM 752 C C . LYS A 1 93 ? -0.898 4.306 -17.008 1.00 97.50 93 LYS A C 1
ATOM 754 O O . LYS A 1 93 ? 0.073 4.224 -17.759 1.00 97.50 93 LYS A O 1
ATOM 759 N N . LEU A 1 94 ? -0.830 4.865 -15.796 1.00 98.00 94 LEU A N 1
ATOM 760 C CA . LEU A 1 94 ? 0.419 5.404 -15.250 1.00 98.00 94 LEU A CA 1
ATOM 761 C C . LEU A 1 94 ? 1.419 4.280 -15.000 1.00 98.00 94 LEU A C 1
ATOM 763 O O . LEU A 1 94 ? 2.552 4.345 -15.469 1.00 98.00 94 LEU A O 1
ATOM 767 N N . HIS A 1 95 ? 0.990 3.245 -14.279 1.00 98.19 95 HIS A N 1
ATOM 768 C CA . HIS A 1 95 ? 1.865 2.148 -13.878 1.00 98.19 95 HIS A CA 1
ATOM 769 C C . HIS A 1 95 ? 2.442 1.409 -15.088 1.00 98.19 95 HIS A C 1
ATOM 771 O O . HIS A 1 95 ? 3.641 1.147 -15.125 1.00 98.19 95 HIS A O 1
ATOM 777 N N . SER A 1 96 ? 1.618 1.147 -16.107 1.00 97.31 96 SER A N 1
ATOM 778 C CA . SER A 1 96 ? 2.060 0.494 -17.343 1.00 97.31 96 SER A CA 1
ATOM 779 C C . SER A 1 96 ? 3.099 1.337 -18.079 1.00 97.31 96 SER A C 1
ATOM 781 O O . SER A 1 96 ? 4.117 0.800 -18.497 1.00 97.31 96 SER A O 1
ATOM 783 N N . LEU A 1 97 ? 2.904 2.660 -18.173 1.00 97.69 97 LEU A N 1
ATOM 784 C CA . LEU A 1 97 ? 3.896 3.547 -18.787 1.00 97.69 97 LEU A CA 1
ATOM 785 C C . LEU A 1 97 ? 5.213 3.568 -17.997 1.00 97.69 97 LEU A C 1
ATOM 787 O O . LEU A 1 97 ? 6.289 3.526 -18.586 1.00 97.69 97 LEU A O 1
ATOM 791 N N . VAL A 1 98 ? 5.146 3.635 -16.665 1.00 97.81 98 VAL A N 1
ATOM 792 C CA . VAL A 1 98 ? 6.338 3.607 -15.803 1.00 97.81 98 VAL A CA 1
ATOM 793 C C . VAL A 1 98 ? 7.124 2.305 -16.000 1.00 97.81 98 VAL A C 1
ATOM 795 O O . VAL A 1 98 ? 8.350 2.347 -16.110 1.00 97.81 98 VAL A O 1
ATOM 798 N N . LEU A 1 99 ? 6.432 1.166 -16.086 1.00 97.38 99 LEU A N 1
ATOM 799 C CA . LEU A 1 99 ? 7.037 -0.151 -16.293 1.00 97.38 99 LEU A CA 1
ATOM 800 C C . LEU A 1 99 ? 7.595 -0.350 -17.713 1.00 97.38 99 LEU A C 1
ATOM 802 O O . LEU A 1 99 ? 8.666 -0.936 -17.841 1.00 97.38 99 LEU A O 1
ATOM 806 N N . ASP A 1 100 ? 6.938 0.185 -18.745 1.00 96.06 100 ASP A N 1
ATOM 807 C CA . ASP A 1 100 ? 7.440 0.208 -20.133 1.00 96.06 100 ASP A CA 1
ATOM 808 C C . ASP A 1 100 ? 8.738 1.026 -20.248 1.00 96.06 100 ASP A C 1
ATOM 810 O O . ASP A 1 100 ? 9.719 0.631 -20.883 1.00 96.06 100 ASP A O 1
ATOM 814 N N . MET A 1 101 ? 8.796 2.168 -19.557 1.00 95.69 101 MET A N 1
ATOM 815 C CA . MET A 1 101 ? 9.974 3.033 -19.589 1.00 95.69 101 MET A CA 1
ATOM 816 C C . MET A 1 101 ? 11.137 2.515 -18.744 1.00 95.69 101 MET A C 1
ATOM 818 O O . MET A 1 101 ? 12.283 2.840 -19.062 1.00 95.69 101 MET A O 1
ATOM 822 N N . ALA A 1 102 ? 10.875 1.743 -17.687 1.00 95.50 102 ALA A N 1
ATOM 823 C CA . ALA A 1 102 ? 11.879 1.303 -16.717 1.00 95.50 102 ALA A CA 1
ATOM 824 C C . ALA A 1 102 ? 13.125 0.647 -17.363 1.00 95.50 102 ALA A C 1
ATOM 826 O O . ALA A 1 102 ? 14.236 1.108 -17.077 1.00 95.50 102 ALA A O 1
ATOM 827 N N . PRO A 1 103 ? 13.006 -0.333 -18.282 1.00 93.44 103 PRO A N 1
ATOM 828 C CA . PRO A 1 103 ? 14.175 -0.935 -18.926 1.00 93.44 103 PRO A CA 1
ATOM 829 C C . PRO A 1 103 ? 14.976 0.037 -19.796 1.00 93.44 103 PRO A C 1
ATOM 831 O O . PRO A 1 103 ? 16.204 0.009 -19.801 1.00 93.44 103 PRO A O 1
ATOM 834 N N . HIS A 1 104 ? 14.293 0.913 -20.535 1.00 92.12 104 HIS A N 1
ATOM 835 C CA . HIS A 1 104 ? 14.923 1.736 -21.572 1.00 92.12 104 HIS A CA 1
ATOM 836 C C . HIS A 1 104 ? 15.413 3.099 -21.073 1.00 92.12 104 HIS A C 1
ATOM 838 O O . HIS A 1 104 ? 16.352 3.651 -21.639 1.00 92.12 104 HIS A O 1
ATOM 844 N N . HIS A 1 105 ? 14.792 3.641 -20.025 1.00 92.50 105 HIS A N 1
ATOM 845 C CA . HIS A 1 105 ? 15.156 4.933 -19.441 1.00 92.50 105 HIS A CA 1
ATOM 846 C C . HIS A 1 105 ? 16.020 4.765 -18.196 1.00 92.50 105 HIS A C 1
ATOM 848 O O . HIS A 1 105 ? 16.947 5.541 -18.006 1.00 92.50 105 HIS A O 1
ATOM 854 N N . LEU A 1 106 ? 15.742 3.758 -17.363 1.00 94.06 106 LEU A N 1
ATOM 855 C CA . LEU A 1 106 ? 16.460 3.528 -16.105 1.00 94.06 106 LEU A CA 1
ATOM 856 C C . LEU A 1 106 ? 17.421 2.336 -16.182 1.00 94.06 106 LEU A C 1
ATOM 858 O O . LEU A 1 106 ? 18.060 2.003 -15.190 1.00 94.06 106 LEU A O 1
ATOM 862 N N . GLY A 1 107 ? 17.538 1.691 -17.346 1.00 91.19 107 GLY A N 1
ATOM 863 C CA . GLY A 1 107 ? 18.444 0.562 -17.546 1.00 91.19 107 GLY A CA 1
ATOM 864 C C . GLY A 1 107 ? 18.061 -0.690 -16.758 1.00 91.19 107 GLY A C 1
ATOM 865 O O . GLY A 1 107 ? 18.904 -1.573 -16.627 1.00 91.19 107 GLY A O 1
ATOM 866 N N . ILE A 1 108 ? 16.825 -0.770 -16.243 1.00 93.12 108 ILE A N 1
ATOM 867 C CA . ILE A 1 108 ? 16.396 -1.875 -15.382 1.00 93.12 108 ILE A CA 1
ATOM 868 C C . ILE A 1 108 ? 16.375 -3.177 -16.184 1.00 93.12 108 ILE A C 1
ATOM 870 O O . ILE A 1 108 ? 15.554 -3.376 -17.082 1.00 93.12 108 ILE A O 1
ATOM 874 N N . SER A 1 109 ? 17.281 -4.086 -15.844 1.00 90.25 109 SER A N 1
ATOM 875 C CA . SER A 1 109 ? 17.364 -5.408 -16.450 1.00 90.25 109 SER A CA 1
ATOM 876 C C . SER A 1 109 ? 16.420 -6.387 -15.750 1.00 90.25 109 SER A C 1
ATOM 878 O O . SER A 1 109 ? 16.366 -6.425 -14.524 1.00 90.25 109 SER A O 1
ATOM 880 N N . PRO A 1 110 ? 15.749 -7.297 -16.478 1.00 87.62 110 PRO A N 1
ATOM 881 C CA . PRO A 1 110 ? 14.968 -8.359 -15.850 1.00 87.62 110 PRO A CA 1
ATOM 882 C C . PRO A 1 110 ? 15.764 -9.224 -14.852 1.00 87.62 110 PRO A C 1
ATOM 884 O O . PRO A 1 110 ? 15.180 -9.837 -13.972 1.00 87.62 110 PRO A O 1
ATOM 887 N N . ILE A 1 111 ? 17.093 -9.295 -14.976 1.00 89.62 111 ILE A N 1
ATOM 888 C CA . ILE A 1 111 ? 17.946 -10.116 -14.097 1.00 89.62 111 ILE A CA 1
ATOM 889 C C . ILE A 1 111 ? 18.107 -9.500 -12.700 1.00 89.62 111 ILE A C 1
ATOM 891 O O . ILE A 1 111 ? 18.312 -10.235 -11.740 1.00 89.62 111 ILE A O 1
ATOM 895 N N . GLU A 1 112 ? 18.028 -8.175 -12.578 1.00 90.75 112 GLU A N 1
ATOM 896 C CA . GLU A 1 112 ? 18.204 -7.475 -11.296 1.00 90.75 112 GLU A CA 1
ATOM 897 C C . GLU A 1 112 ? 16.882 -7.190 -10.575 1.00 90.75 112 GLU A C 1
ATOM 899 O O . GLU A 1 112 ? 16.900 -6.621 -9.486 1.00 90.75 112 GLU A O 1
ATOM 904 N N . ILE A 1 113 ? 15.741 -7.562 -11.160 1.00 94.31 113 ILE A N 1
ATOM 905 C CA . ILE A 1 113 ? 14.434 -7.363 -10.530 1.00 94.31 113 ILE A CA 1
ATOM 906 C C . ILE A 1 113 ? 14.344 -8.250 -9.290 1.00 94.31 113 ILE A C 1
ATOM 908 O O . ILE A 1 113 ? 14.432 -9.472 -9.379 1.00 94.31 113 ILE A O 1
ATOM 912 N N . ASP A 1 114 ? 14.134 -7.615 -8.141 1.00 94.75 114 ASP A N 1
ATOM 913 C CA . ASP A 1 114 ? 13.942 -8.292 -6.860 1.00 94.75 114 ASP A CA 1
ATOM 914 C C . ASP A 1 114 ? 12.464 -8.662 -6.671 1.00 94.75 114 ASP A C 1
ATOM 916 O O . ASP A 1 114 ? 12.098 -9.823 -6.467 1.00 94.75 114 ASP A O 1
ATOM 920 N N . TYR A 1 115 ? 11.585 -7.669 -6.824 1.00 96.94 115 TYR A N 1
ATOM 921 C CA . TYR A 1 115 ? 10.144 -7.852 -6.717 1.00 96.94 115 TYR A CA 1
ATOM 922 C C . TYR A 1 115 ? 9.358 -6.805 -7.505 1.00 96.94 115 TYR A C 1
ATOM 924 O O . TYR A 1 115 ? 9.860 -5.739 -7.858 1.00 96.94 115 TYR A O 1
ATOM 932 N N . LEU A 1 116 ? 8.083 -7.109 -7.716 1.00 97.81 116 LEU A N 1
ATOM 933 C CA . LEU A 1 116 ? 7.064 -6.231 -8.271 1.00 97.81 116 LEU A CA 1
ATOM 934 C C . LEU A 1 116 ? 5.816 -6.447 -7.433 1.00 97.81 116 LEU A C 1
ATOM 936 O O . LEU A 1 116 ? 5.411 -7.591 -7.202 1.00 97.81 116 LEU A O 1
ATOM 940 N N . ASP A 1 117 ? 5.220 -5.361 -6.972 1.00 98.00 117 ASP A N 1
ATOM 941 C CA . ASP A 1 117 ? 3.941 -5.416 -6.290 1.00 98.00 117 ASP A CA 1
ATOM 942 C C . ASP A 1 117 ? 2.944 -4.400 -6.820 1.00 98.00 117 ASP A C 1
ATOM 944 O O . ASP A 1 117 ? 3.293 -3.370 -7.405 1.00 98.00 117 ASP A O 1
ATOM 948 N N . VAL A 1 118 ? 1.686 -4.758 -6.595 1.00 98.56 118 VAL A N 1
ATOM 949 C CA . VAL A 1 118 ? 0.556 -3.848 -6.580 1.00 98.56 118 VAL A CA 1
ATOM 950 C C . VAL A 1 118 ? 0.073 -3.734 -5.138 1.00 98.56 118 VAL A C 1
ATOM 952 O O . VAL A 1 118 ? -0.019 -4.731 -4.417 1.00 98.56 118 VAL A O 1
ATOM 955 N N . LEU A 1 119 ? -0.236 -2.515 -4.718 1.00 98.56 119 LEU A N 1
ATOM 956 C CA . LEU A 1 119 ? -0.839 -2.214 -3.430 1.00 98.56 119 LEU A CA 1
ATOM 957 C C . LEU A 1 119 ? -2.156 -1.487 -3.675 1.00 98.56 119 LEU A C 1
ATOM 959 O O . LEU A 1 119 ? -2.175 -0.454 -4.341 1.00 98.56 119 LEU A O 1
ATOM 963 N N . PHE A 1 120 ? -3.236 -2.024 -3.121 1.00 98.56 120 PHE A N 1
ATOM 964 C CA . PHE A 1 120 ? -4.520 -1.344 -2.977 1.00 98.56 120 PHE A CA 1
ATOM 965 C C . PHE A 1 120 ? -4.603 -0.812 -1.552 1.00 98.56 120 PHE A C 1
ATOM 967 O O . PHE A 1 120 ? -4.474 -1.581 -0.599 1.00 98.56 120 PHE A O 1
ATOM 974 N N . GLY A 1 121 ? -4.745 0.499 -1.413 1.00 98.31 121 GLY A N 1
ATOM 975 C CA . GLY A 1 121 ? -4.846 1.177 -0.132 1.00 98.31 121 GLY A CA 1
ATOM 976 C C . GLY A 1 121 ? -6.213 1.811 0.033 1.00 98.31 121 GLY A C 1
ATOM 977 O O . GLY A 1 121 ? -6.778 2.326 -0.932 1.00 98.31 121 GLY A O 1
ATOM 978 N N . PHE A 1 122 ? -6.724 1.743 1.253 1.00 98.31 122 PHE A N 1
ATOM 979 C CA . PHE A 1 122 ? -8.027 2.256 1.643 1.00 98.31 122 PHE A CA 1
ATOM 980 C C . PHE A 1 122 ? -7.848 3.059 2.920 1.00 98.31 122 PHE A C 1
ATOM 982 O O . PHE A 1 122 ? -7.358 2.506 3.904 1.00 98.31 122 PHE A O 1
ATOM 989 N N . ASP A 1 123 ? -8.261 4.319 2.920 1.00 97.75 123 ASP A N 1
ATOM 990 C CA . ASP A 1 123 ? -8.254 5.146 4.123 1.00 97.75 123 ASP A CA 1
ATOM 991 C C . ASP A 1 123 ? -9.697 5.359 4.600 1.00 97.75 123 ASP A C 1
ATOM 993 O O . ASP A 1 123 ? -10.591 5.659 3.807 1.00 97.75 123 ASP A O 1
ATOM 997 N N . LEU A 1 124 ? -9.925 5.137 5.896 1.00 97.38 124 LEU A N 1
ATOM 998 C CA . LEU A 1 124 ? -11.205 5.334 6.574 1.00 97.38 124 LEU A CA 1
ATOM 999 C C . LEU A 1 124 ? -11.013 6.370 7.683 1.00 97.38 124 LEU A C 1
ATOM 1001 O O . LEU A 1 124 ? -10.322 6.092 8.667 1.00 97.38 124 LEU A O 1
ATOM 1005 N N . SER A 1 125 ? -11.590 7.555 7.527 1.00 95.94 125 SER A N 1
ATOM 1006 C CA . SER A 1 125 ? -11.516 8.640 8.502 1.00 95.94 125 SER A CA 1
ATOM 1007 C C . SER A 1 125 ? -12.256 8.276 9.785 1.00 95.94 125 SER A C 1
ATOM 1009 O O . SER A 1 125 ? -13.403 7.827 9.752 1.00 95.94 125 SER A O 1
ATOM 1011 N N . PHE A 1 126 ? -11.609 8.480 10.934 1.00 95.94 126 PHE A N 1
ATOM 1012 C CA . PHE A 1 126 ? -12.238 8.227 12.226 1.00 95.94 126 PHE A CA 1
ATOM 1013 C C . PHE A 1 126 ? -11.588 9.027 13.357 1.00 95.94 126 PHE A C 1
ATOM 1015 O O . PHE A 1 126 ? -10.470 8.745 13.764 1.00 95.94 126 PHE A O 1
ATOM 1022 N N . SER A 1 127 ? -12.322 9.970 13.941 1.00 94.56 127 SER A N 1
ATOM 1023 C CA . SER A 1 127 ? -11.827 10.816 15.037 1.00 94.56 127 SER A CA 1
ATOM 1024 C C . SER A 1 127 ? -12.044 10.146 16.402 1.00 94.56 127 SER A C 1
ATOM 1026 O O . SER A 1 127 ? -12.810 10.619 17.243 1.00 94.56 127 SER A O 1
ATOM 1028 N N . GLY A 1 128 ? -11.397 8.998 16.618 1.00 95.25 128 GLY A N 1
ATOM 1029 C CA . GLY A 1 128 ? -11.518 8.214 17.849 1.00 95.25 128 GLY A CA 1
ATOM 1030 C C . GLY A 1 128 ? -10.326 7.293 18.108 1.00 95.25 128 GLY A C 1
ATOM 1031 O O . GLY A 1 128 ? -9.254 7.457 17.530 1.00 95.25 128 GLY A O 1
ATOM 1032 N N . ASN A 1 129 ? -10.495 6.300 18.986 1.00 95.94 129 ASN A N 1
ATOM 1033 C CA . ASN A 1 129 ? -9.461 5.290 19.207 1.00 95.94 129 ASN A CA 1
ATOM 1034 C C . ASN A 1 129 ? -9.455 4.265 18.060 1.00 95.94 129 ASN A C 1
ATOM 1036 O O . ASN A 1 129 ? -10.302 3.370 18.011 1.00 95.94 129 ASN A O 1
ATOM 1040 N N . HIS A 1 130 ? -8.507 4.403 17.132 1.00 97.31 130 HIS A N 1
ATOM 1041 C CA . HIS A 1 130 ? -8.393 3.533 15.962 1.00 97.31 130 HIS A CA 1
ATOM 1042 C C . HIS A 1 130 ? -8.150 2.078 16.377 1.00 97.31 130 HIS A C 1
ATOM 1044 O O . HIS A 1 130 ? -8.766 1.172 15.821 1.00 97.31 130 HIS A O 1
ATOM 1050 N N . ASP A 1 131 ? -7.277 1.854 17.363 1.00 96.00 131 ASP A N 1
ATOM 1051 C CA . ASP A 1 131 ? -6.893 0.513 17.811 1.00 96.00 131 ASP A CA 1
ATOM 1052 C C . ASP A 1 131 ? -8.087 -0.246 18.398 1.00 96.00 131 ASP A C 1
ATOM 1054 O O . ASP A 1 131 ? -8.265 -1.436 18.145 1.00 96.00 131 ASP A O 1
ATOM 1058 N N . GLU A 1 132 ? -8.945 0.457 19.137 1.00 95.06 132 GLU A N 1
ATOM 1059 C CA . GLU A 1 132 ? -10.159 -0.106 19.733 1.00 95.06 132 GLU A CA 1
ATOM 1060 C C . GLU A 1 132 ? -11.183 -0.494 18.662 1.00 95.06 132 GLU A C 1
ATOM 1062 O O . GLU A 1 132 ? -11.654 -1.631 18.653 1.00 95.06 132 GLU A O 1
ATOM 1067 N N . ILE A 1 133 ? -11.445 0.391 17.688 1.00 95.69 133 ILE A N 1
ATOM 1068 C CA . ILE A 1 133 ? -12.317 0.068 16.547 1.00 95.69 133 ILE A CA 1
ATOM 1069 C C . ILE A 1 133 ? -11.810 -1.150 15.783 1.00 95.69 133 ILE A C 1
ATOM 1071 O O . ILE A 1 133 ? -12.606 -2.025 15.434 1.00 95.69 133 ILE A O 1
ATOM 1075 N N . VAL A 1 134 ? -10.510 -1.222 15.493 1.00 96.62 134 VAL A N 1
ATOM 1076 C CA . VAL A 1 134 ? -9.941 -2.340 14.729 1.00 96.62 134 VAL A CA 1
ATOM 1077 C C . VAL A 1 134 ? -10.047 -3.643 15.522 1.00 96.62 134 VAL A C 1
ATOM 1079 O O . VAL A 1 134 ? -10.476 -4.655 14.963 1.00 96.62 134 VAL A O 1
ATOM 1082 N N . ALA A 1 135 ? -9.712 -3.628 16.815 1.00 95.31 135 ALA A N 1
ATOM 1083 C CA . ALA A 1 135 ? -9.788 -4.810 17.671 1.00 95.31 135 ALA A CA 1
ATOM 1084 C C . ALA A 1 135 ? -11.215 -5.376 17.746 1.00 95.31 135 ALA A C 1
ATOM 1086 O O . ALA A 1 135 ? -11.423 -6.570 17.530 1.00 95.31 135 ALA A O 1
ATOM 1087 N N . GLU A 1 136 ? -12.208 -4.526 17.992 1.00 93.31 136 GLU A N 1
ATOM 1088 C CA . GLU A 1 136 ? -13.599 -4.957 18.147 1.00 93.31 136 GLU A CA 1
ATOM 1089 C C . GLU A 1 136 ? -14.250 -5.365 16.823 1.00 93.31 136 GLU A C 1
ATOM 1091 O O . GLU A 1 136 ? -15.038 -6.310 16.787 1.00 93.31 136 GLU A O 1
ATOM 1096 N N . SER A 1 137 ? -13.944 -4.657 15.731 1.00 95.25 137 SER A N 1
ATOM 1097 C CA . SER A 1 137 ? -14.576 -4.918 14.433 1.00 95.25 137 SER A CA 1
ATOM 1098 C C . SER A 1 137 ? -14.010 -6.151 13.730 1.00 95.25 137 SER A C 1
ATOM 1100 O O . SER A 1 137 ? -14.751 -6.831 13.018 1.00 95.25 137 SER A O 1
ATOM 1102 N N . LEU A 1 138 ? -12.721 -6.457 13.919 1.00 95.25 138 LEU A N 1
ATOM 1103 C CA . LEU A 1 138 ? -12.051 -7.558 13.220 1.00 95.25 138 LEU A CA 1
ATOM 1104 C C . LEU A 1 138 ? -11.768 -8.780 14.103 1.00 95.25 138 LEU A C 1
ATOM 1106 O O . LEU A 1 138 ? -11.687 -9.891 13.578 1.00 95.25 138 LEU A O 1
ATOM 1110 N N . PHE A 1 139 ? -11.605 -8.605 15.417 1.00 93.38 139 PHE A N 1
ATOM 1111 C CA . PHE A 1 139 ? -11.172 -9.665 16.336 1.00 93.38 139 PHE A CA 1
ATOM 1112 C C . PHE A 1 139 ? -12.083 -9.850 17.570 1.00 93.38 139 PHE A C 1
ATOM 1114 O O . PHE A 1 139 ? -11.559 -10.155 18.643 1.00 93.38 139 PHE A O 1
ATOM 1121 N N . PRO A 1 140 ? -13.427 -9.758 17.464 1.00 87.38 140 PRO A N 1
ATOM 1122 C CA . PRO A 1 140 ? -14.305 -9.826 18.639 1.00 87.38 140 PRO A CA 1
ATOM 1123 C C . PRO A 1 140 ? -14.182 -11.143 19.426 1.00 87.38 140 PRO A C 1
ATOM 1125 O O . PRO A 1 140 ? -14.357 -11.145 20.637 1.00 87.38 140 PRO A O 1
ATOM 1128 N N . GLU A 1 141 ? -13.837 -12.250 18.761 1.00 89.94 141 GLU A N 1
ATOM 1129 C CA . GLU A 1 141 ? -13.699 -13.587 19.370 1.00 89.94 141 GLU A C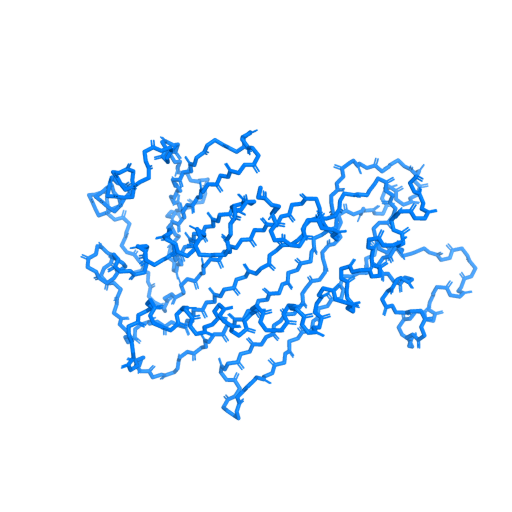A 1
ATOM 1130 C C . GLU A 1 141 ? -12.253 -14.119 19.326 1.00 89.94 141 GLU A C 1
ATOM 1132 O O . GLU A 1 141 ? -12.002 -15.321 19.423 1.00 89.94 141 GLU A O 1
ATOM 1137 N N . SER A 1 142 ? -11.274 -13.239 19.115 1.00 93.75 142 SER A N 1
ATOM 1138 C CA . SER A 1 142 ? -9.872 -13.646 19.032 1.00 93.75 142 SER A CA 1
ATOM 1139 C C . SER A 1 142 ? -9.284 -13.923 20.412 1.00 93.75 142 SER A C 1
ATOM 1141 O O . SER A 1 142 ? -9.484 -13.134 21.328 1.00 93.75 142 SER A O 1
ATOM 1143 N N . PRO A 1 143 ? -8.420 -14.937 20.577 1.00 93.69 143 PRO A N 1
ATOM 1144 C CA . PRO A 1 143 ? -7.657 -15.079 21.816 1.00 93.69 143 PRO A CA 1
ATOM 1145 C C . PRO A 1 143 ? -6.725 -13.884 22.085 1.00 93.69 143 PRO A C 1
ATOM 1147 O O . PRO A 1 143 ? -6.280 -13.706 23.213 1.00 93.69 143 PRO A O 1
ATOM 1150 N N . LEU A 1 144 ? -6.418 -13.065 21.069 1.00 90.81 144 LEU A N 1
ATOM 1151 C CA . LEU A 1 144 ? -5.574 -11.877 21.219 1.00 90.81 144 LEU A CA 1
ATOM 1152 C C . LEU A 1 144 ? -6.282 -10.707 21.915 1.00 90.81 144 LEU A C 1
ATOM 1154 O O . LEU A 1 144 ? -5.602 -9.789 22.364 1.00 90.81 144 LEU A O 1
ATOM 1158 N N . THR A 1 145 ? -7.614 -10.722 22.022 1.00 89.62 145 THR A N 1
ATOM 1159 C CA . THR A 1 145 ? -8.379 -9.660 22.696 1.00 89.62 145 THR A CA 1
ATOM 1160 C C . THR A 1 145 ? -8.627 -9.946 24.177 1.00 89.62 145 THR A C 1
ATOM 1162 O O . THR A 1 145 ? -9.260 -9.136 24.845 1.00 89.62 145 THR A O 1
ATOM 1165 N N . CYS A 1 146 ? -8.066 -11.026 24.739 1.00 91.25 146 CYS A N 1
ATOM 1166 C CA . CYS A 1 146 ? -8.241 -11.377 26.154 1.00 91.25 146 CYS A CA 1
ATOM 1167 C C . CYS A 1 146 ? -7.761 -10.280 27.121 1.00 91.25 146 CYS A C 1
ATOM 1169 O O . CYS A 1 146 ? -8.343 -10.090 28.182 1.00 91.25 146 CYS A O 1
ATOM 1171 N N . LEU A 1 147 ? -6.738 -9.504 26.744 1.00 91.62 147 LEU A N 1
ATOM 1172 C CA . LEU A 1 147 ? -6.248 -8.388 27.559 1.00 91.62 147 LEU A CA 1
ATOM 1173 C C . LEU A 1 147 ? -7.241 -7.219 27.630 1.00 91.62 147 LEU A C 1
ATOM 1175 O O . LEU A 1 147 ? -7.136 -6.398 28.536 1.00 91.62 147 LEU A O 1
ATOM 1179 N N . SER A 1 148 ? -8.204 -7.143 26.710 1.00 87.88 148 SER A N 1
ATOM 1180 C CA . SER A 1 148 ? -9.277 -6.146 26.746 1.00 87.88 148 SER A CA 1
ATOM 1181 C C . SER A 1 148 ? -10.317 -6.436 27.836 1.00 87.88 148 SER A C 1
ATOM 1183 O O . SER A 1 148 ? -11.115 -5.559 28.153 1.00 87.88 148 SER A O 1
ATOM 1185 N N . GLU A 1 149 ? -10.316 -7.639 28.426 1.00 88.69 149 GLU A N 1
ATOM 1186 C CA . GLU A 1 149 ? -11.200 -8.010 29.543 1.00 88.69 149 GLU A CA 1
ATOM 1187 C C . GLU A 1 149 ? -10.710 -7.451 30.892 1.00 88.69 149 GLU A C 1
ATOM 1189 O O . GLU A 1 149 ? -11.476 -7.364 31.856 1.00 88.69 149 GLU A O 1
ATOM 1194 N N . GLU A 1 150 ? -9.439 -7.046 30.971 1.00 94.62 150 GLU A N 1
ATOM 1195 C CA . GLU A 1 150 ? -8.859 -6.460 32.176 1.00 94.62 150 GLU A CA 1
ATOM 1196 C C . GLU A 1 150 ? -9.498 -5.105 32.504 1.00 94.62 150 GLU A C 1
ATOM 1198 O O . GLU A 1 150 ? -9.749 -4.257 31.642 1.00 94.62 150 GLU A O 1
ATOM 1203 N N . THR A 1 151 ? -9.740 -4.860 33.794 1.00 93.88 151 THR A N 1
ATOM 1204 C CA . THR A 1 151 ? -10.444 -3.645 34.227 1.00 93.88 151 THR A CA 1
ATOM 1205 C C . THR A 1 151 ? -9.636 -2.392 33.882 1.00 93.88 151 THR A C 1
ATOM 1207 O O . THR A 1 151 ? -8.557 -2.163 34.425 1.00 93.88 151 THR A O 1
ATOM 1210 N N . GLY A 1 152 ? -10.194 -1.544 33.015 1.00 91.00 152 GLY A N 1
ATOM 1211 C CA . GLY A 1 152 ? -9.570 -0.291 32.582 1.00 91.00 152 GLY A CA 1
ATOM 1212 C C . GLY A 1 152 ? -8.556 -0.440 31.444 1.00 91.00 152 GLY A C 1
ATOM 1213 O O . GLY A 1 152 ? -7.899 0.547 31.105 1.00 91.00 152 GLY A O 1
ATOM 1214 N N . ALA A 1 153 ? -8.428 -1.631 30.849 1.00 93.31 153 ALA A N 1
ATOM 1215 C CA . ALA A 1 153 ? -7.634 -1.819 29.645 1.00 93.31 153 ALA A CA 1
ATOM 1216 C C . ALA A 1 153 ? -8.206 -1.007 28.475 1.00 93.31 153 ALA A C 1
ATOM 1218 O O . ALA A 1 153 ? -9.416 -0.842 28.330 1.00 93.31 153 ALA A O 1
ATOM 1219 N N . LYS A 1 154 ? -7.309 -0.486 27.638 1.00 92.94 154 LYS A N 1
ATOM 1220 C CA . LYS A 1 154 ? -7.637 0.180 26.377 1.00 92.94 154 LYS A CA 1
ATOM 1221 C C . LYS A 1 154 ? -6.643 -0.277 25.324 1.00 92.94 154 LYS A C 1
ATOM 1223 O O . LYS A 1 154 ? -5.449 -0.374 25.618 1.00 92.94 154 LYS A O 1
ATOM 1228 N N . ALA A 1 155 ? -7.118 -0.509 24.107 1.00 93.25 155 ALA A N 1
ATOM 1229 C CA . ALA A 1 155 ? -6.229 -0.736 22.978 1.00 93.25 155 ALA A CA 1
ATOM 1230 C C . ALA A 1 155 ? -5.418 0.544 22.702 1.00 93.25 155 ALA A C 1
ATOM 1232 O O . ALA A 1 155 ? -5.974 1.644 22.692 1.00 93.25 155 ALA A O 1
ATOM 1233 N N . VAL A 1 156 ? -4.101 0.391 22.551 1.00 94.19 156 VAL A N 1
ATOM 1234 C CA . VAL A 1 156 ? -3.146 1.491 22.295 1.00 94.19 156 VAL A CA 1
ATOM 1235 C C . VAL A 1 156 ? -2.203 1.216 21.120 1.00 94.19 156 VAL A C 1
ATOM 1237 O O . VAL A 1 156 ? -1.435 2.102 20.758 1.00 94.19 156 VAL A O 1
ATOM 1240 N N . ASP A 1 157 ? -2.204 -0.020 20.614 1.00 93.69 157 ASP A N 1
ATOM 1241 C CA . ASP A 1 157 ? -1.471 -0.462 19.427 1.00 93.69 157 ASP A CA 1
ATOM 1242 C C . ASP A 1 157 ? -2.065 -1.801 18.965 1.00 93.69 157 ASP A C 1
ATOM 1244 O O . ASP A 1 157 ? -1.741 -2.866 19.497 1.00 93.69 157 ASP A O 1
ATOM 1248 N N . PHE A 1 158 ? -3.013 -1.748 18.032 1.00 95.19 158 PHE A N 1
ATOM 1249 C CA . PHE A 1 158 ? -3.674 -2.925 17.474 1.00 95.19 158 PHE A CA 1
ATOM 1250 C C . PHE A 1 158 ? -3.679 -2.837 15.944 1.00 95.19 158 PHE A C 1
ATOM 1252 O O . PHE A 1 158 ? -4.648 -2.423 15.308 1.00 95.19 158 PHE A O 1
ATOM 1259 N N . GLN A 1 159 ? -2.554 -3.240 15.350 1.00 96.12 159 GLN A N 1
ATOM 1260 C CA . GLN A 1 159 ? -2.268 -3.117 13.917 1.00 96.12 159 GLN A CA 1
ATOM 1261 C C . GLN A 1 159 ? -2.037 -4.498 13.280 1.00 96.12 159 GLN A C 1
ATOM 1263 O O . GLN A 1 159 ? -0.894 -4.919 13.074 1.00 96.12 159 GLN A O 1
ATOM 1268 N N . PRO A 1 160 ? -3.108 -5.274 13.027 1.00 96.31 160 PRO A N 1
ATOM 1269 C CA . PRO A 1 160 ? -2.991 -6.626 12.501 1.00 96.31 160 PRO A CA 1
ATOM 1270 C C . PRO A 1 160 ? -2.360 -6.629 11.102 1.00 96.31 160 PRO A C 1
ATOM 1272 O O . PRO A 1 160 ? -2.738 -5.862 10.216 1.00 96.31 160 PRO A O 1
ATOM 1275 N N . SER A 1 161 ? -1.420 -7.552 10.901 1.00 96.94 161 SER A N 1
ATOM 1276 C CA . SER A 1 161 ? -0.716 -7.766 9.636 1.00 96.94 161 SER A CA 1
ATOM 1277 C C . SER A 1 161 ? -0.582 -9.260 9.370 1.00 96.94 161 SER A C 1
ATOM 1279 O O . SER A 1 161 ? -0.085 -10.004 10.217 1.00 96.94 161 SER A O 1
ATOM 1281 N N . VAL A 1 162 ? -0.975 -9.708 8.178 1.00 97.06 162 VAL A N 1
ATOM 1282 C CA . VAL A 1 162 ? -0.889 -11.118 7.769 1.00 97.06 162 VAL A CA 1
ATOM 1283 C C . VAL A 1 162 ? -0.371 -11.209 6.342 1.00 97.06 162 VAL A C 1
ATOM 1285 O O . VAL A 1 162 ? -0.850 -10.506 5.460 1.00 97.06 162 VAL A O 1
ATOM 1288 N N . THR A 1 163 ? 0.586 -12.108 6.100 1.00 98.44 163 THR A N 1
ATOM 1289 C CA . THR A 1 163 ? 1.082 -12.444 4.756 1.00 98.44 163 THR A CA 1
ATOM 1290 C C . THR A 1 163 ? 0.883 -13.927 4.483 1.00 98.44 163 THR A C 1
ATOM 1292 O O . THR A 1 163 ? 1.202 -14.761 5.328 1.00 98.44 163 THR A O 1
ATOM 1295 N N . VAL A 1 164 ? 0.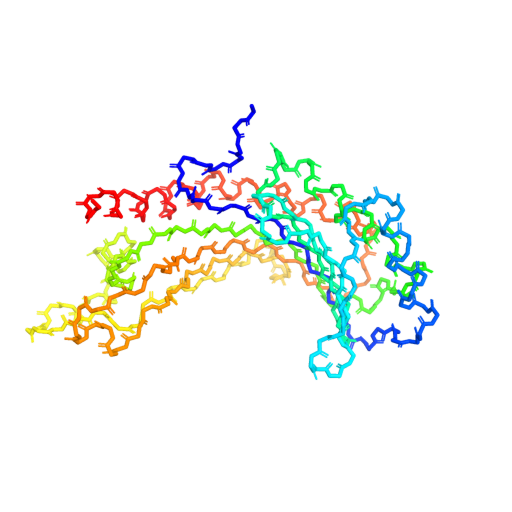385 -14.255 3.293 1.00 98.06 164 VAL A N 1
ATOM 1296 C CA . VAL A 1 164 ? 0.191 -15.627 2.819 1.00 98.06 164 VAL A CA 1
ATOM 1297 C C . VAL A 1 164 ? 0.865 -15.828 1.468 1.00 98.06 164 VAL A C 1
ATOM 1299 O O . VAL A 1 164 ? 0.902 -14.922 0.633 1.00 98.06 164 VAL A O 1
ATOM 1302 N N . ALA A 1 165 ? 1.383 -17.031 1.238 1.00 98.12 165 ALA A N 1
ATOM 1303 C CA . ALA A 1 165 ? 1.828 -17.454 -0.081 1.00 98.12 165 ALA A CA 1
ATOM 1304 C C . ALA A 1 165 ? 0.621 -17.822 -0.959 1.00 98.12 165 ALA A C 1
ATOM 1306 O O . ALA A 1 165 ? -0.314 -18.476 -0.504 1.00 98.12 165 ALA A O 1
ATOM 1307 N N . LEU A 1 166 ? 0.666 -17.418 -2.227 1.00 97.50 166 LEU A N 1
ATOM 1308 C CA . LEU A 1 166 ? -0.305 -17.752 -3.275 1.00 97.50 166 LEU A CA 1
ATOM 1309 C C . LEU A 1 166 ? 0.284 -18.695 -4.338 1.00 97.50 166 LEU A C 1
ATOM 1311 O O . LEU A 1 166 ? -0.352 -18.963 -5.355 1.00 97.50 166 LEU A O 1
ATOM 1315 N N . SER A 1 167 ? 1.517 -19.155 -4.136 1.00 96.31 167 SER A N 1
ATOM 1316 C CA . SER A 1 167 ? 2.213 -20.106 -4.998 1.00 96.31 167 SER A CA 1
ATOM 1317 C C . SER A 1 167 ? 3.063 -21.059 -4.162 1.00 96.31 167 SER A C 1
ATOM 1319 O O . SER A 1 167 ? 3.557 -20.677 -3.101 1.00 96.31 167 SER A O 1
ATOM 1321 N N . ASP A 1 168 ? 3.278 -22.275 -4.665 1.00 96.19 168 ASP A N 1
ATOM 1322 C CA . ASP A 1 168 ? 4.021 -23.334 -3.960 1.00 96.19 168 ASP A CA 1
ATOM 1323 C C . ASP A 1 168 ? 5.483 -22.958 -3.669 1.00 96.19 168 ASP A C 1
ATOM 1325 O O . ASP A 1 168 ? 6.069 -23.406 -2.688 1.00 96.19 168 ASP A O 1
ATOM 1329 N N . ASP A 1 169 ? 6.077 -22.105 -4.510 1.00 94.62 169 ASP A N 1
ATOM 1330 C CA . ASP A 1 169 ? 7.431 -21.569 -4.326 1.00 94.62 169 ASP A CA 1
ATOM 1331 C C . ASP A 1 169 ? 7.501 -20.426 -3.293 1.00 94.62 169 ASP A C 1
ATOM 1333 O O . ASP A 1 169 ? 8.577 -19.870 -3.065 1.00 94.62 169 ASP A O 1
ATOM 1337 N N . CYS A 1 170 ? 6.365 -20.044 -2.699 1.00 96.25 170 CYS A N 1
ATOM 1338 C CA . CYS A 1 170 ? 6.196 -18.922 -1.774 1.00 96.25 170 CYS A CA 1
ATOM 1339 C C . CYS A 1 170 ? 6.618 -17.549 -2.325 1.00 96.25 170 CYS A C 1
ATOM 1341 O O . CYS A 1 170 ? 6.759 -16.598 -1.554 1.00 96.25 170 CYS A O 1
ATOM 1343 N N . ARG A 1 171 ? 6.824 -17.411 -3.641 1.00 95.81 171 ARG A N 1
ATOM 1344 C CA . ARG A 1 171 ? 7.295 -16.161 -4.259 1.00 95.81 171 ARG A CA 1
ATOM 1345 C C . ARG A 1 171 ? 6.173 -15.240 -4.709 1.00 95.81 171 ARG A C 1
ATOM 1347 O O . ARG A 1 171 ? 6.422 -14.052 -4.866 1.00 95.81 171 ARG A O 1
ATOM 1354 N N . LEU A 1 172 ? 4.968 -15.751 -4.957 1.00 97.62 172 LEU A N 1
ATOM 1355 C CA . LEU A 1 172 ? 3.774 -14.918 -5.076 1.00 97.62 172 LEU A CA 1
ATOM 1356 C C . LEU A 1 172 ? 3.120 -14.859 -3.699 1.00 97.62 172 LEU A C 1
ATOM 1358 O O . LEU A 1 172 ? 2.801 -15.899 -3.129 1.00 97.62 172 LEU A O 1
ATOM 1362 N N . GLN A 1 173 ? 2.944 -13.660 -3.161 1.00 98.50 173 GLN A N 1
ATOM 1363 C CA . GLN A 1 173 ? 2.408 -13.446 -1.823 1.00 98.50 173 GLN A CA 1
ATOM 1364 C C . GLN A 1 173 ? 1.306 -12.392 -1.851 1.00 98.50 173 GLN A C 1
ATOM 1366 O O . GLN A 1 173 ? 1.365 -11.447 -2.638 1.00 98.50 173 GLN A O 1
ATOM 1371 N N . ALA A 1 174 ? 0.326 -12.547 -0.964 1.00 98.62 174 ALA A N 1
ATOM 1372 C CA . ALA A 1 174 ? -0.614 -11.494 -0.610 1.00 98.62 174 ALA A CA 1
ATOM 1373 C C . ALA A 1 174 ? -0.436 -11.128 0.859 1.00 98.62 174 ALA A C 1
ATOM 1375 O O . ALA A 1 174 ? -0.321 -12.005 1.717 1.00 98.62 174 ALA A O 1
ATOM 1376 N N . ARG A 1 175 ? -0.430 -9.832 1.142 1.00 98.62 175 ARG A N 1
ATOM 1377 C CA . ARG A 1 175 ? -0.332 -9.273 2.482 1.00 98.62 175 ARG A CA 1
ATOM 1378 C C . ARG A 1 175 ? -1.488 -8.324 2.734 1.00 98.62 175 ARG A C 1
ATOM 1380 O O . ARG A 1 175 ? -1.863 -7.561 1.850 1.00 98.62 175 ARG A O 1
ATOM 1387 N N . ILE A 1 176 ? -2.020 -8.386 3.942 1.00 98.44 176 ILE A N 1
ATOM 1388 C CA . ILE A 1 176 ? -2.982 -7.433 4.474 1.00 98.44 176 ILE A CA 1
ATOM 1389 C C . ILE A 1 176 ? -2.314 -6.739 5.651 1.00 98.44 176 ILE A C 1
ATOM 1391 O O . ILE A 1 176 ? -1.821 -7.429 6.542 1.00 98.44 176 ILE A O 1
ATOM 1395 N N . ASP A 1 177 ? -2.331 -5.412 5.651 1.00 98.25 177 ASP A N 1
ATOM 1396 C CA . ASP A 1 177 ? -1.896 -4.582 6.773 1.00 98.25 177 ASP A CA 1
ATOM 1397 C C . ASP A 1 177 ? -3.017 -3.624 7.165 1.00 98.25 177 ASP A C 1
ATOM 1399 O O . ASP A 1 177 ? -3.585 -2.958 6.301 1.00 98.25 177 ASP A O 1
ATOM 1403 N N . VAL A 1 178 ? -3.306 -3.520 8.460 1.00 98.25 178 VAL A N 1
ATOM 1404 C CA . VAL A 1 178 ? -4.144 -2.454 9.018 1.00 98.25 178 VAL A CA 1
ATOM 1405 C C . VAL A 1 178 ? -3.253 -1.549 9.856 1.00 98.25 178 VAL A C 1
ATOM 1407 O O . VAL A 1 178 ? -2.564 -2.021 10.756 1.00 98.25 178 VAL A O 1
ATOM 1410 N N . VAL A 1 179 ? -3.260 -0.256 9.543 1.00 98.12 179 VAL A N 1
ATOM 1411 C CA . VAL A 1 179 ? -2.419 0.760 10.176 1.00 98.12 179 VAL A CA 1
ATOM 1412 C C . VAL A 1 179 ? -3.293 1.778 10.889 1.00 98.12 179 VAL A C 1
ATOM 1414 O O . VAL A 1 179 ? -4.158 2.419 10.284 1.00 98.12 179 VAL A O 1
ATOM 1417 N N . THR A 1 180 ? -3.033 1.933 12.181 1.00 97.00 180 THR A N 1
ATOM 1418 C CA . THR A 1 180 ? -3.683 2.903 13.062 1.00 97.00 180 THR A CA 1
ATOM 1419 C C . THR A 1 180 ? -2.761 4.106 13.270 1.00 97.00 180 THR A C 1
ATOM 1421 O O . THR A 1 180 ? -1.566 4.066 12.976 1.00 97.00 180 THR A O 1
ATOM 1424 N N . ARG A 1 181 ? -3.331 5.236 13.698 1.00 95.75 181 ARG A N 1
ATOM 1425 C CA . ARG A 1 181 ? -2.589 6.492 13.920 1.00 95.75 181 ARG A CA 1
ATOM 1426 C C . ARG A 1 181 ? -2.876 7.106 15.288 1.00 95.75 181 ARG A C 1
ATOM 1428 O O . ARG A 1 181 ? -2.384 8.188 15.593 1.00 95.75 181 ARG A O 1
ATOM 1435 N N . THR A 1 182 ? -3.629 6.397 16.125 1.00 93.44 182 THR A N 1
ATOM 1436 C CA . THR A 1 182 ? -3.871 6.799 17.505 1.00 93.44 182 THR A CA 1
ATOM 1437 C C . THR A 1 182 ? -2.625 6.522 18.343 1.00 93.44 182 THR A C 1
ATOM 1439 O O . THR A 1 182 ? -1.952 5.511 18.173 1.00 93.44 182 THR A O 1
ATOM 1442 N N . ASN A 1 183 ? -2.294 7.427 19.261 1.00 92.81 183 ASN A N 1
ATOM 1443 C CA . ASN A 1 183 ? -1.212 7.221 20.220 1.00 92.81 183 ASN A CA 1
ATOM 1444 C C . ASN A 1 183 ? -1.713 7.236 21.671 1.00 92.81 183 ASN A C 1
ATOM 1446 O O . ASN A 1 183 ? -2.800 7.725 21.990 1.00 92.81 183 ASN A O 1
ATOM 1450 N N . SER A 1 184 ? -0.881 6.761 22.602 1.00 93.50 184 SER A N 1
ATOM 1451 C CA . SER A 1 184 ? -1.272 6.635 24.010 1.00 93.50 184 SER A CA 1
ATOM 1452 C C . SER A 1 184 ? -1.591 7.967 24.704 1.00 93.50 184 SER A C 1
ATOM 1454 O O . SER A 1 184 ? -2.220 7.947 25.758 1.00 93.50 184 SER A O 1
ATOM 1456 N N . TYR A 1 185 ? -1.142 9.123 24.192 1.00 93.31 185 TYR A N 1
ATOM 1457 C CA . TYR A 1 185 ? -1.568 10.420 24.730 1.00 93.31 185 TYR A CA 1
ATOM 1458 C C . TYR A 1 185 ? -3.048 10.653 24.422 1.00 93.31 185 TYR A C 1
ATOM 1460 O O . TYR A 1 185 ? -3.814 10.885 25.356 1.00 93.31 185 TYR A O 1
ATOM 1468 N N . GLN A 1 186 ? -3.447 10.473 23.163 1.00 94.25 186 GLN A N 1
ATOM 1469 C CA . GLN A 1 186 ? -4.829 10.641 22.701 1.00 94.25 186 GLN A CA 1
ATOM 1470 C C . GLN A 1 186 ? -5.780 9.666 23.407 1.00 94.25 186 GLN A C 1
ATOM 1472 O O . GLN A 1 186 ? -6.822 10.073 23.907 1.00 94.25 186 GLN A O 1
ATOM 1477 N N . VAL A 1 187 ? -5.379 8.400 23.584 1.00 93.69 187 VAL A N 1
ATOM 1478 C CA . VAL A 1 187 ? -6.183 7.398 24.321 1.00 93.69 187 VAL A CA 1
ATOM 1479 C C . VAL A 1 187 ? -6.426 7.792 25.790 1.00 93.69 187 VAL A C 1
ATOM 1481 O O . VAL A 1 187 ? -7.469 7.468 26.376 1.00 93.69 187 VAL A O 1
ATOM 1484 N N . ARG A 1 188 ? -5.467 8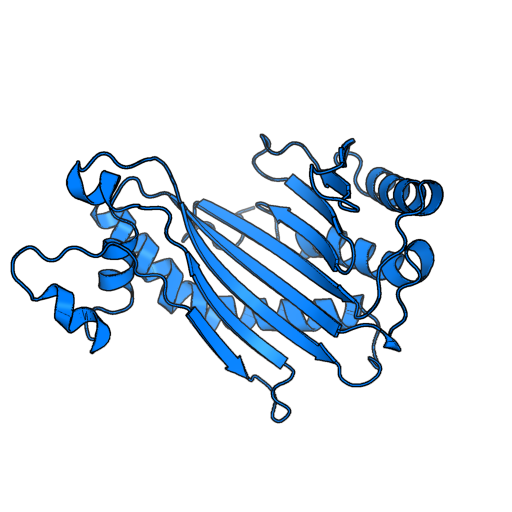.487 26.421 1.00 94.06 188 ARG A N 1
ATOM 1485 C CA . ARG A 1 188 ? -5.610 8.971 27.805 1.00 94.06 188 ARG A CA 1
ATOM 1486 C C . ARG A 1 188 ? -6.476 10.220 27.900 1.00 94.06 188 ARG A C 1
ATOM 1488 O O . ARG A 1 188 ? -7.239 10.329 28.855 1.00 94.06 188 ARG A O 1
ATOM 1495 N N . THR A 1 189 ? -6.314 11.167 26.980 1.00 95.06 189 THR A N 1
ATOM 1496 C CA . THR A 1 189 ? -7.009 12.462 27.027 1.00 95.06 189 THR A CA 1
ATOM 1497 C C . THR A 1 189 ? -8.392 12.422 26.386 1.00 95.06 189 THR A C 1
ATOM 1499 O O . THR A 1 189 ? -9.230 13.247 26.732 1.00 95.06 189 THR A O 1
ATOM 1502 N N . GLY A 1 190 ? -8.639 11.468 25.483 1.00 93.00 190 GLY A N 1
ATOM 1503 C CA . GLY A 1 190 ? -9.812 11.451 24.609 1.00 93.00 190 GLY A CA 1
ATOM 1504 C C . GLY A 1 190 ? -9.756 12.500 23.493 1.00 93.00 190 GLY A C 1
ATOM 1505 O O . GLY A 1 190 ? -10.769 12.734 22.844 1.00 93.00 190 GLY A O 1
ATOM 1506 N N . ASP A 1 191 ? -8.602 13.144 23.299 1.00 94.38 191 ASP A N 1
ATOM 1507 C CA . ASP A 1 191 ? -8.383 14.174 22.281 1.00 94.38 191 ASP A CA 1
ATOM 1508 C C . ASP A 1 191 ? -7.796 13.523 21.025 1.00 94.38 191 ASP A C 1
ATOM 1510 O O . ASP A 1 191 ? -6.587 13.294 20.938 1.00 94.38 191 ASP A O 1
ATOM 1514 N N . TYR A 1 192 ? -8.672 13.133 20.102 1.00 93.56 192 TYR A N 1
ATOM 1515 C CA . TYR A 1 192 ? -8.313 12.424 18.875 1.00 93.56 192 TYR A CA 1
ATOM 1516 C C . TYR A 1 192 ? -8.204 13.393 17.695 1.00 93.56 192 TYR A C 1
ATOM 1518 O O . TYR A 1 192 ? -8.995 14.325 17.568 1.00 93.56 192 TYR A O 1
ATOM 1526 N N . SER A 1 193 ? -7.215 13.167 16.832 1.00 90.31 193 SER A N 1
ATOM 1527 C CA . SER A 1 193 ? -7.055 13.888 15.568 1.00 90.31 193 SER A CA 1
ATOM 1528 C C . SER A 1 193 ? -7.989 13.337 14.490 1.00 90.31 193 SER A C 1
ATOM 1530 O O . SER A 1 193 ? -8.397 12.178 14.544 1.00 90.31 193 SER A O 1
ATOM 1532 N N . ASP A 1 194 ? -8.271 14.157 13.475 1.00 89.38 194 ASP A N 1
ATOM 1533 C CA . ASP A 1 194 ? -8.964 13.740 12.250 1.00 89.38 194 ASP A CA 1
ATOM 1534 C C . ASP A 1 194 ? -7.998 12.977 11.324 1.00 89.38 194 ASP A C 1
ATOM 1536 O O . ASP A 1 194 ? -7.615 13.448 10.251 1.00 89.38 194 ASP A O 1
ATOM 1540 N N . ASP A 1 195 ? -7.547 11.811 11.782 1.00 94.19 195 ASP A N 1
ATOM 1541 C CA . ASP A 1 195 ? -6.720 10.884 11.015 1.00 94.19 195 ASP A CA 1
ATOM 1542 C C . ASP A 1 195 ? -7.566 9.760 10.397 1.00 94.19 195 ASP A C 1
ATOM 1544 O O . ASP A 1 195 ? -8.762 9.602 10.656 1.00 94.19 195 ASP A O 1
ATOM 1548 N N . ALA A 1 196 ? -6.923 8.952 9.555 1.00 95.81 196 ALA A N 1
ATOM 1549 C CA . ALA A 1 196 ? -7.528 7.761 8.978 1.00 95.81 196 ALA A CA 1
ATOM 1550 C C . ALA A 1 196 ? -6.932 6.471 9.552 1.00 95.81 196 ALA A C 1
ATOM 1552 O O . ALA A 1 196 ? -5.758 6.407 9.939 1.00 95.81 196 ALA A O 1
ATOM 1553 N N . ILE A 1 197 ? -7.735 5.414 9.543 1.00 97.81 197 ILE A N 1
ATOM 1554 C CA . ILE A 1 197 ? -7.282 4.026 9.588 1.00 97.81 197 ILE A CA 1
ATOM 1555 C C . ILE A 1 197 ? -6.962 3.622 8.149 1.00 97.81 197 ILE A C 1
ATOM 1557 O O . ILE A 1 197 ? -7.821 3.742 7.279 1.00 97.81 197 ILE A O 1
ATOM 1561 N N . SER A 1 198 ? -5.743 3.146 7.890 1.00 98.38 198 SER A N 1
ATOM 1562 C CA . SER A 1 198 ? -5.361 2.678 6.552 1.00 98.38 198 SER A CA 1
ATOM 1563 C C . SER A 1 198 ? -5.381 1.158 6.487 1.00 98.38 198 SER A C 1
ATOM 1565 O O . SER A 1 198 ? -4.774 0.493 7.323 1.00 98.38 198 SER A O 1
ATOM 1567 N N . VAL A 1 199 ? -6.020 0.601 5.466 1.00 98.56 199 VAL A N 1
ATOM 1568 C CA . VAL A 1 199 ? -5.970 -0.826 5.138 1.00 98.56 199 VAL A CA 1
ATOM 1569 C C . VAL A 1 199 ? -5.219 -0.991 3.825 1.00 98.56 199 VAL A C 1
ATOM 1571 O O . VAL A 1 199 ? -5.552 -0.354 2.830 1.00 98.56 199 VAL A O 1
ATOM 1574 N N . TYR A 1 200 ? -4.224 -1.871 3.803 1.00 98.62 200 TYR A N 1
ATOM 1575 C CA . TYR A 1 200 ? -3.438 -2.181 2.616 1.00 98.62 200 TYR A CA 1
ATOM 1576 C C . TYR A 1 200 ? -3.613 -3.642 2.227 1.00 98.62 200 TYR A C 1
ATOM 1578 O O . TYR A 1 200 ? -3.375 -4.532 3.037 1.00 98.62 200 TYR A O 1
ATOM 1586 N N . LEU A 1 201 ? -3.956 -3.889 0.965 1.00 98.69 201 LEU A N 1
ATOM 1587 C CA . LEU A 1 201 ? -3.800 -5.182 0.309 1.00 98.69 201 LEU A CA 1
ATOM 1588 C C . LEU A 1 201 ? -2.613 -5.096 -0.644 1.00 98.69 201 LEU A C 1
ATOM 1590 O O . LEU A 1 201 ? -2.633 -4.317 -1.592 1.00 98.69 201 LEU A O 1
ATOM 1594 N N . ILE A 1 202 ? -1.593 -5.914 -0.421 1.00 98.75 202 ILE A N 1
ATOM 1595 C CA . ILE A 1 202 ? -0.372 -5.933 -1.224 1.00 98.75 202 ILE A CA 1
ATOM 1596 C C . ILE A 1 202 ? 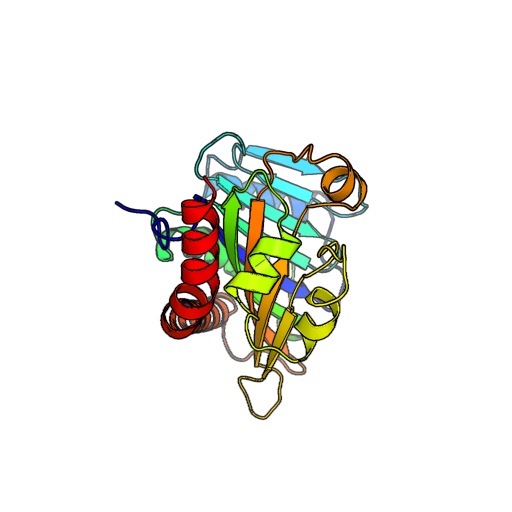-0.258 -7.301 -1.876 1.00 98.75 202 ILE A C 1
ATOM 1598 O O . ILE A 1 202 ? -0.163 -8.304 -1.174 1.00 98.75 202 ILE A O 1
ATOM 1602 N N . VAL A 1 203 ? -0.224 -7.354 -3.205 1.00 98.75 203 VAL A N 1
ATOM 1603 C CA . VAL A 1 203 ? 0.076 -8.582 -3.949 1.00 98.75 203 VAL A CA 1
ATOM 1604 C C . VAL A 1 203 ? 1.438 -8.420 -4.595 1.00 98.75 203 VAL A C 1
ATOM 1606 O O . VAL A 1 203 ? 1.636 -7.554 -5.447 1.00 98.75 203 VAL A O 1
ATOM 1609 N N . ARG A 1 204 ? 2.391 -9.248 -4.170 1.00 98.50 204 ARG A N 1
ATOM 1610 C CA . ARG A 1 204 ? 3.799 -9.136 -4.547 1.00 98.50 204 ARG A CA 1
ATOM 1611 C C . ARG A 1 204 ? 4.308 -10.428 -5.158 1.00 98.50 204 ARG A C 1
ATOM 1613 O O . ARG A 1 204 ? 4.105 -11.506 -4.602 1.00 98.50 204 ARG A O 1
ATOM 1620 N N . ARG A 1 205 ? 5.049 -10.304 -6.257 1.00 97.50 205 ARG A N 1
ATOM 1621 C CA . ARG A 1 205 ? 5.876 -11.379 -6.805 1.00 97.50 205 ARG A CA 1
ATOM 1622 C C . ARG A 1 205 ? 7.348 -11.069 -6.558 1.00 97.50 205 ARG A C 1
ATOM 1624 O O . ARG A 1 205 ? 7.808 -9.979 -6.880 1.00 97.50 205 ARG A O 1
ATOM 1631 N N . TYR A 1 206 ? 8.064 -12.043 -6.008 1.00 96.00 206 TYR A N 1
ATOM 1632 C CA . TYR A 1 206 ? 9.519 -12.064 -5.888 1.00 96.00 206 TYR A CA 1
ATOM 1633 C C . TYR A 1 206 ? 10.141 -12.881 -7.022 1.00 96.00 206 TYR A C 1
ATOM 1635 O O . TYR A 1 206 ? 9.566 -13.883 -7.467 1.00 96.00 206 TYR A O 1
ATOM 1643 N N . TRP A 1 207 ? 11.349 -12.509 -7.438 1.00 90.06 207 TRP A N 1
ATOM 1644 C CA . TRP A 1 207 ? 12.126 -13.255 -8.423 1.00 90.06 207 TRP A CA 1
ATOM 1645 C C . TRP A 1 207 ? 13.482 -13.668 -7.863 1.00 90.06 207 TRP A C 1
ATOM 1647 O O . TRP A 1 207 ? 14.230 -12.874 -7.311 1.00 90.06 207 TRP A O 1
ATOM 1657 N N . GLY A 1 208 ? 13.799 -14.953 -8.024 1.00 75.94 208 GLY A N 1
ATOM 1658 C CA . GLY A 1 208 ? 15.165 -15.466 -7.873 1.00 75.94 208 GLY A CA 1
ATOM 1659 C C . GLY A 1 208 ? 15.805 -15.823 -9.217 1.00 75.94 208 GLY A C 1
ATOM 1660 O O . GLY A 1 208 ? 16.929 -16.307 -9.254 1.00 75.94 208 GLY A O 1
ATOM 1661 N N . ASP A 1 209 ? 15.062 -15.646 -10.308 1.00 77.00 209 ASP A N 1
ATOM 1662 C CA . ASP A 1 209 ? 15.424 -15.933 -11.690 1.00 77.00 209 ASP A CA 1
ATOM 1663 C C . ASP A 1 209 ? 14.753 -14.914 -12.619 1.00 77.00 209 ASP A C 1
ATOM 1665 O O . ASP A 1 209 ? 13.819 -14.215 -12.233 1.00 77.00 209 ASP A O 1
ATOM 1669 N N . ARG A 1 210 ? 15.238 -14.814 -13.858 1.00 82.38 210 ARG A N 1
ATOM 1670 C CA . ARG A 1 210 ? 14.786 -13.795 -14.811 1.00 82.38 210 ARG A CA 1
ATOM 1671 C C . ARG A 1 210 ? 13.271 -13.912 -15.095 1.00 82.38 210 ARG A C 1
ATOM 1673 O O . ARG A 1 210 ? 12.832 -14.981 -15.531 1.00 82.38 210 ARG A O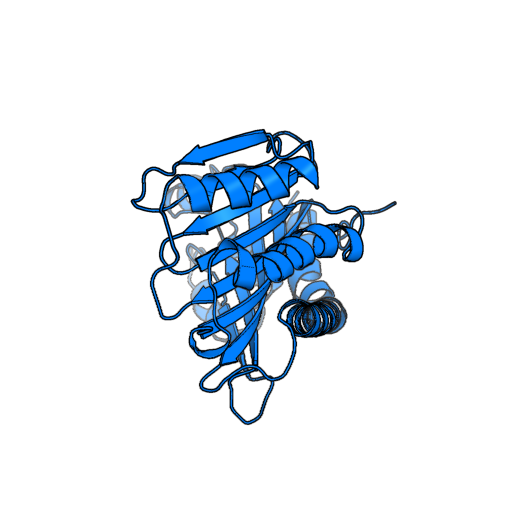 1
ATOM 1680 N N . PRO A 1 211 ? 12.490 -12.819 -14.988 1.00 84.19 211 PRO A N 1
ATOM 1681 C CA . PRO A 1 211 ? 11.116 -12.776 -15.470 1.00 84.19 211 PRO A CA 1
ATOM 1682 C C . PRO A 1 211 ? 11.008 -13.152 -16.952 1.00 84.19 211 PRO A C 1
ATOM 1684 O O . PRO A 1 211 ? 11.828 -12.745 -17.781 1.00 84.19 211 PRO A O 1
ATOM 1687 N N . LYS A 1 212 ? 9.988 -13.949 -17.283 1.00 85.19 212 LYS A N 1
ATOM 1688 C CA . LYS A 1 212 ? 9.757 -14.491 -18.636 1.00 85.19 212 LYS A CA 1
ATOM 1689 C C . LYS A 1 212 ? 8.777 -13.664 -19.468 1.00 85.19 212 LYS A C 1
ATOM 1691 O O . LYS A 1 212 ? 8.632 -13.911 -20.659 1.00 85.19 212 LYS A O 1
ATOM 1696 N N . GLU A 1 213 ? 8.110 -12.710 -18.836 1.00 90.62 213 GLU A N 1
ATOM 1697 C CA . GLU A 1 213 ? 7.101 -11.837 -19.426 1.00 90.62 213 GLU A CA 1
ATOM 1698 C C . GLU A 1 213 ? 7.523 -10.375 -19.254 1.00 90.62 213 GLU A C 1
ATOM 1700 O O . GLU A 1 213 ? 8.452 -10.075 -18.497 1.00 90.62 213 GLU A O 1
ATOM 1705 N N . SER A 1 214 ? 6.859 -9.466 -19.969 1.00 92.56 214 SER A N 1
ATOM 1706 C CA . SER A 1 214 ? 7.088 -8.032 -19.797 1.00 92.56 214 SER A CA 1
ATOM 1707 C C . SER A 1 214 ? 6.567 -7.558 -18.434 1.00 92.56 214 SER A C 1
ATOM 1709 O O . SER A 1 214 ? 5.689 -8.188 -17.834 1.00 92.56 214 SER A O 1
ATOM 1711 N N . LEU A 1 215 ? 7.116 -6.456 -17.923 1.00 94.25 215 LEU A N 1
ATOM 1712 C CA . LEU A 1 215 ? 6.746 -5.933 -16.606 1.00 94.25 215 LEU A CA 1
ATOM 1713 C C . LEU A 1 215 ? 5.271 -5.536 -16.532 1.00 94.25 215 LEU A C 1
ATOM 1715 O O . LEU A 1 215 ? 4.613 -5.783 -15.526 1.00 94.25 215 LEU A O 1
ATOM 1719 N N . GLU A 1 216 ? 4.748 -4.985 -17.617 1.00 94.50 216 GLU A N 1
ATOM 1720 C CA . GLU A 1 216 ? 3.365 -4.559 -17.790 1.00 94.50 216 GLU A CA 1
ATOM 1721 C C . GLU A 1 216 ? 2.410 -5.754 -17.741 1.00 94.50 216 GLU A C 1
ATOM 1723 O O . GLU A 1 216 ? 1.419 -5.720 -17.014 1.00 94.50 216 GLU A O 1
ATOM 1728 N N . ALA A 1 217 ? 2.731 -6.841 -18.452 1.00 94.69 217 ALA A N 1
ATOM 1729 C CA . ALA A 1 217 ? 1.923 -8.059 -18.440 1.00 94.69 217 ALA A CA 1
ATOM 1730 C C . ALA A 1 217 ? 1.893 -8.702 -17.044 1.00 94.69 217 ALA A C 1
ATOM 1732 O O . ALA A 1 217 ? 0.843 -9.145 -16.576 1.00 94.69 217 ALA A O 1
ATOM 1733 N N . MET A 1 218 ? 3.035 -8.714 -16.352 1.00 94.56 218 MET A N 1
ATOM 1734 C CA . MET A 1 218 ? 3.115 -9.218 -14.981 1.00 94.56 218 MET A CA 1
ATOM 1735 C C . MET A 1 218 ? 2.334 -8.340 -14.006 1.00 94.56 218 MET A C 1
ATOM 1737 O O . MET A 1 218 ? 1.614 -8.866 -13.161 1.00 94.56 218 MET A O 1
ATOM 1741 N N . PHE A 1 219 ? 2.443 -7.019 -14.135 1.00 97.06 219 PHE A N 1
ATOM 1742 C CA . PHE A 1 219 ? 1.697 -6.086 -13.301 1.00 97.06 219 PHE A CA 1
ATOM 1743 C C . PHE A 1 219 ? 0.189 -6.233 -13.504 1.00 97.06 219 PHE A C 1
ATOM 1745 O O . PHE A 1 219 ? -0.531 -6.348 -12.520 1.00 97.06 219 PHE A O 1
ATOM 1752 N N . ALA A 1 220 ? -0.281 -6.347 -14.750 1.00 96.69 220 ALA A N 1
ATOM 1753 C CA . ALA A 1 220 ? -1.693 -6.575 -15.048 1.00 96.69 220 ALA A CA 1
ATOM 1754 C C . ALA A 1 220 ? -2.235 -7.843 -14.363 1.00 96.69 220 ALA A C 1
ATOM 1756 O O . ALA A 1 220 ? -3.287 -7.794 -13.728 1.00 96.69 220 ALA A O 1
ATOM 1757 N N . LYS A 1 221 ? -1.483 -8.954 -14.400 1.00 96.38 221 LYS A N 1
ATOM 1758 C CA . LYS A 1 221 ? -1.847 -10.198 -13.694 1.00 96.38 221 LYS A CA 1
ATOM 1759 C C . LYS A 1 221 ? -1.878 -10.029 -12.174 1.00 96.38 221 LYS A C 1
ATOM 1761 O O . LYS A 1 221 ? -2.754 -10.577 -11.508 1.00 96.38 221 LYS A O 1
ATOM 1766 N N . LEU A 1 222 ? -0.920 -9.289 -11.608 1.00 97.75 222 LEU A N 1
ATOM 1767 C CA . LEU A 1 222 ? -0.906 -8.985 -10.174 1.00 97.75 222 LEU A CA 1
ATOM 1768 C C . LEU A 1 222 ? -2.109 -8.126 -9.780 1.00 97.75 222 LEU A C 1
ATOM 1770 O O . LEU A 1 222 ? -2.727 -8.391 -8.753 1.00 97.75 222 LEU A O 1
ATOM 1774 N N . THR A 1 223 ? -2.463 -7.138 -10.602 1.00 97.88 223 THR A N 1
ATOM 1775 C CA . THR A 1 223 ? -3.627 -6.277 -10.389 1.00 97.88 223 THR A CA 1
ATOM 1776 C C . THR A 1 223 ? -4.937 -7.051 -10.475 1.00 97.88 223 THR A C 1
ATOM 1778 O O . THR A 1 223 ? -5.771 -6.891 -9.590 1.00 97.88 223 THR A O 1
ATOM 1781 N N . GLU A 1 224 ? -5.104 -7.931 -11.466 1.00 97.19 224 GLU A N 1
ATOM 1782 C CA . GLU A 1 224 ? -6.272 -8.818 -11.561 1.00 97.19 224 GLU A CA 1
ATOM 1783 C C . GLU A 1 224 ? -6.405 -9.678 -10.297 1.00 97.19 224 GLU A C 1
ATOM 1785 O O . GLU A 1 224 ? -7.477 -9.760 -9.696 1.00 97.19 224 GLU A O 1
ATOM 1790 N N . LYS A 1 225 ? -5.287 -10.244 -9.819 1.00 98.00 225 LYS A N 1
ATOM 1791 C CA . LYS A 1 225 ? -5.294 -11.033 -8.586 1.00 98.00 225 LYS A CA 1
ATOM 1792 C C . LYS A 1 225 ? -5.615 -10.192 -7.348 1.00 98.00 225 LYS A C 1
ATOM 1794 O O . LYS A 1 225 ? -6.320 -10.666 -6.457 1.00 98.00 225 LYS A O 1
ATOM 1799 N N . ALA A 1 226 ? -5.104 -8.965 -7.269 1.00 98.06 226 ALA A N 1
ATOM 1800 C CA . ALA A 1 226 ? -5.410 -8.044 -6.180 1.00 98.06 226 ALA A CA 1
ATOM 1801 C C . ALA A 1 226 ? -6.893 -7.656 -6.164 1.00 98.06 226 ALA A C 1
ATOM 1803 O O . ALA A 1 226 ? -7.501 -7.660 -5.096 1.00 98.06 226 ALA A O 1
ATOM 1804 N N . ASP A 1 227 ? -7.494 -7.397 -7.326 1.00 96.81 227 ASP A N 1
ATOM 1805 C CA . ASP A 1 227 ? -8.912 -7.054 -7.437 1.00 96.81 227 ASP A CA 1
ATOM 1806 C C . ASP A 1 227 ? -9.832 -8.226 -7.051 1.00 96.81 227 ASP A C 1
ATOM 1808 O O . ASP A 1 227 ? -10.781 -8.050 -6.281 1.00 96.81 227 ASP A O 1
ATOM 1812 N N . GLU A 1 228 ? -9.484 -9.450 -7.469 1.00 96.94 228 GLU A N 1
ATOM 1813 C CA . GLU A 1 228 ? -10.167 -10.686 -7.059 1.00 96.94 228 GLU A CA 1
ATOM 1814 C C . GLU A 1 228 ? -10.143 -10.864 -5.528 1.00 96.94 228 GLU A C 1
ATOM 1816 O O . GLU A 1 228 ? -11.185 -11.075 -4.894 1.00 96.94 228 GLU A O 1
ATOM 1821 N N . LEU A 1 229 ? -8.956 -10.755 -4.916 1.00 97.75 229 LEU A N 1
ATOM 1822 C CA . LEU A 1 229 ? -8.772 -10.888 -3.466 1.00 97.75 229 LEU A CA 1
ATOM 1823 C C . LEU A 1 229 ? -9.469 -9.761 -2.700 1.00 97.75 229 LEU A C 1
ATOM 1825 O O . LEU A 1 229 ? -10.045 -9.998 -1.634 1.00 97.75 229 LEU A O 1
ATOM 1829 N N . CYS A 1 230 ? -9.441 -8.544 -3.241 1.00 96.56 230 CYS A N 1
ATOM 1830 C CA . CYS A 1 230 ? -10.105 -7.399 -2.647 1.00 96.56 230 CYS A CA 1
ATOM 1831 C C . CYS A 1 230 ? -11.619 -7.613 -2.599 1.00 96.56 230 CYS A C 1
ATOM 1833 O O . CYS A 1 230 ? -12.217 -7.578 -1.521 1.00 96.56 230 CYS A O 1
ATOM 1835 N N . THR A 1 231 ? -12.222 -7.932 -3.745 1.00 93.94 231 THR A N 1
ATOM 1836 C CA . THR A 1 231 ? -13.668 -8.143 -3.875 1.00 93.94 231 THR A CA 1
ATOM 1837 C C . THR A 1 231 ? -14.153 -9.312 -3.016 1.00 93.94 231 THR A C 1
ATOM 1839 O O . THR A 1 231 ? -15.176 -9.209 -2.335 1.00 93.94 231 THR A O 1
ATOM 1842 N N . THR A 1 232 ? -13.405 -10.417 -3.002 1.00 94.19 232 THR A N 1
ATOM 1843 C CA . THR A 1 232 ? -13.817 -11.660 -2.328 1.00 94.19 232 THR A CA 1
ATOM 1844 C C . THR A 1 232 ? -13.560 -11.635 -0.820 1.00 94.19 232 THR A C 1
ATOM 1846 O O . THR A 1 232 ? -14.286 -12.269 -0.045 1.00 94.19 232 THR A O 1
ATOM 1849 N N . HIS A 1 233 ? -12.509 -10.941 -0.375 1.00 95.88 233 HIS A N 1
ATOM 1850 C CA . HIS A 1 233 ? -12.057 -10.991 1.014 1.00 95.88 233 HIS A CA 1
ATOM 1851 C C . HIS A 1 233 ? -11.988 -9.614 1.662 1.00 95.88 233 HIS A C 1
ATOM 1853 O O . HIS A 1 233 ? -12.724 -9.379 2.617 1.00 95.88 233 HIS A O 1
ATOM 1859 N N . VAL A 1 234 ? -11.138 -8.710 1.175 1.00 97.06 234 VAL A N 1
ATOM 1860 C CA . VAL A 1 234 ? -10.809 -7.467 1.901 1.00 97.06 234 VAL A CA 1
ATOM 1861 C C . VAL A 1 234 ? -12.026 -6.553 2.048 1.00 97.06 234 VAL A C 1
ATOM 1863 O O . VAL A 1 234 ? -12.334 -6.124 3.159 1.00 97.06 234 VAL A O 1
ATOM 1866 N N . ALA A 1 235 ? -12.785 -6.329 0.975 1.00 95.25 235 ALA A N 1
ATOM 1867 C CA . ALA A 1 235 ? -13.954 -5.456 1.007 1.00 95.25 235 ALA A CA 1
ATOM 1868 C C . ALA A 1 235 ? -15.021 -5.949 2.000 1.00 95.25 235 ALA A C 1
ATOM 1870 O O . ALA A 1 235 ? -15.519 -5.181 2.820 1.00 95.25 235 ALA A O 1
ATOM 1871 N N . GLN A 1 236 ? -15.349 -7.244 1.965 1.00 94.00 236 GLN A N 1
ATOM 1872 C CA . GLN A 1 236 ? -16.430 -7.802 2.784 1.00 94.00 236 GLN A CA 1
ATOM 1873 C C . GLN A 1 236 ? -16.013 -8.127 4.218 1.00 94.00 236 GLN A C 1
ATOM 1875 O O . GLN A 1 236 ? -16.828 -7.981 5.126 1.00 94.00 236 GLN A O 1
ATOM 1880 N N . LYS A 1 237 ? -14.782 -8.606 4.423 1.00 95.81 237 LYS A N 1
ATOM 1881 C CA . LYS A 1 237 ? -14.322 -9.129 5.718 1.00 95.81 237 LYS A CA 1
ATOM 1882 C C . LYS A 1 237 ? -13.491 -8.133 6.521 1.00 95.81 237 LYS A C 1
ATOM 1884 O O . LYS A 1 237 ? -13.253 -8.400 7.690 1.00 95.81 237 LYS A O 1
ATOM 1889 N N . ILE A 1 238 ? -13.036 -7.036 5.912 1.00 96.88 238 ILE A N 1
ATOM 1890 C CA . ILE A 1 238 ? -12.178 -6.046 6.578 1.00 96.88 238 ILE A CA 1
ATOM 1891 C C . ILE A 1 238 ? -12.772 -4.646 6.464 1.00 96.88 238 ILE A C 1
ATOM 1893 O O . ILE A 1 238 ? -13.146 -4.068 7.480 1.00 96.88 238 ILE A O 1
ATOM 1897 N N . LEU A 1 239 ? -12.931 -4.121 5.245 1.00 97.50 239 LEU A N 1
ATOM 1898 C CA . LEU A 1 239 ? -13.390 -2.738 5.061 1.00 97.50 239 LEU A CA 1
ATOM 1899 C C . LEU A 1 239 ? -14.812 -2.543 5.589 1.00 97.50 239 LEU A C 1
ATOM 1901 O O . LEU A 1 239 ? -15.070 -1.616 6.349 1.00 97.50 239 LEU A O 1
ATOM 1905 N N . LYS A 1 240 ? -15.735 -3.445 5.236 1.00 96.19 240 LYS A N 1
ATOM 1906 C CA . LYS A 1 240 ? -17.133 -3.353 5.665 1.00 96.19 240 LYS A CA 1
ATOM 1907 C C . LYS A 1 240 ? -17.305 -3.400 7.197 1.00 96.19 240 LYS A C 1
ATOM 1909 O O . LYS A 1 240 ? -18.024 -2.538 7.697 1.00 96.19 240 LYS A O 1
ATOM 1914 N N . PRO A 1 241 ? -16.693 -4.334 7.957 1.00 96.94 241 PRO A N 1
ATOM 1915 C CA . PRO A 1 241 ? -16.758 -4.312 9.421 1.00 96.94 241 PRO A CA 1
ATOM 1916 C C . PRO A 1 241 ? -16.200 -3.034 10.054 1.00 96.94 241 PRO A C 1
ATOM 1918 O O . PRO A 1 241 ? -1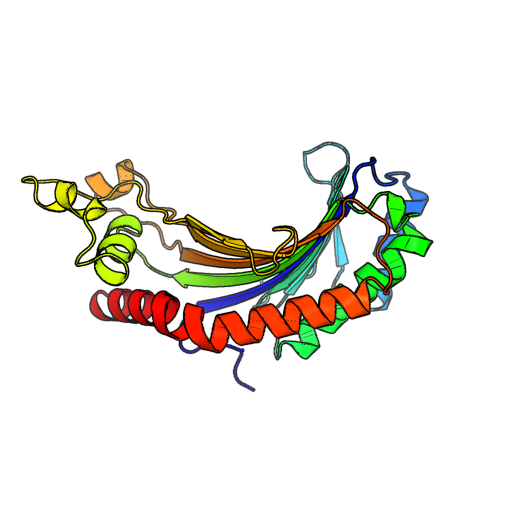6.866 -2.464 10.915 1.00 96.94 241 PRO A O 1
ATOM 1921 N N . ILE A 1 242 ? -15.031 -2.556 9.607 1.00 97.38 242 ILE A N 1
ATOM 1922 C CA . ILE A 1 242 ? -14.431 -1.321 10.140 1.00 97.38 242 ILE A CA 1
ATOM 1923 C C . ILE A 1 242 ? -15.343 -0.127 9.837 1.00 97.38 242 ILE A C 1
ATOM 1925 O O . ILE A 1 242 ? -15.698 0.622 10.741 1.00 97.38 242 ILE A O 1
ATOM 1929 N N . SER A 1 243 ? -15.787 0.012 8.586 1.00 96.88 243 SER A N 1
ATOM 1930 C CA . SER A 1 243 ? -16.688 1.084 8.148 1.00 96.88 243 SER A CA 1
ATOM 1931 C C . SER A 1 243 ? -18.006 1.087 8.932 1.00 96.88 243 SER A C 1
ATOM 1933 O O . SER A 1 243 ? -18.454 2.136 9.392 1.00 96.88 243 SER A O 1
ATOM 1935 N N . ALA A 1 244 ? -18.606 -0.085 9.166 1.00 95.88 244 ALA A N 1
ATOM 1936 C CA . ALA A 1 244 ? -19.823 -0.201 9.967 1.00 95.88 244 ALA A CA 1
ATOM 1937 C C . ALA A 1 244 ? -19.596 0.180 11.441 1.00 95.88 244 ALA A C 1
ATOM 1939 O O . ALA A 1 244 ? -20.442 0.846 12.038 1.00 95.88 244 ALA A O 1
ATOM 1940 N N . ALA A 1 245 ? -18.457 -0.212 12.022 1.00 96.38 245 ALA A N 1
ATOM 1941 C CA . ALA A 1 245 ? -18.094 0.158 13.387 1.00 96.38 245 ALA A CA 1
ATOM 1942 C C . ALA A 1 245 ? -17.866 1.673 13.524 1.00 96.38 245 ALA A C 1
ATOM 1944 O O . ALA A 1 245 ? -18.387 2.276 14.463 1.00 96.38 245 ALA A O 1
ATOM 1945 N N . ILE A 1 246 ? -17.173 2.297 12.564 1.00 95.88 246 ILE A N 1
ATOM 1946 C CA . ILE A 1 246 ? -17.001 3.757 12.484 1.00 95.88 246 ILE A CA 1
ATOM 1947 C C . ILE A 1 246 ? -18.367 4.447 12.409 1.00 95.88 246 ILE A C 1
ATOM 1949 O O . ILE A 1 246 ? -18.669 5.304 13.239 1.00 95.88 246 ILE A O 1
ATOM 1953 N N . ALA A 1 247 ? -19.233 4.024 11.484 1.00 93.88 247 ALA A N 1
ATOM 1954 C CA . ALA A 1 247 ? -20.557 4.616 11.295 1.00 93.88 247 ALA A CA 1
ATOM 1955 C C . ALA A 1 247 ? -21.460 4.495 12.537 1.00 93.88 247 ALA A C 1
ATOM 1957 O O . ALA A 1 247 ? -22.310 5.349 12.759 1.00 93.88 247 ALA A O 1
ATOM 1958 N N . SER A 1 248 ? -21.278 3.461 13.366 1.00 93.06 248 SER A N 1
ATOM 1959 C CA . SER A 1 248 ? -22.029 3.304 14.623 1.00 93.06 248 SER A CA 1
ATOM 1960 C C . SER A 1 248 ? -21.597 4.260 15.746 1.00 93.06 248 SER A C 1
ATOM 1962 O O . SER A 1 248 ? -22.304 4.386 16.745 1.00 93.06 248 SER A O 1
ATOM 1964 N N . ARG A 1 249 ? -20.438 4.913 15.591 1.00 87.00 249 ARG A N 1
ATOM 1965 C CA . ARG A 1 249 ? -19.807 5.819 16.567 1.00 87.00 249 ARG A CA 1
ATOM 1966 C C . ARG A 1 249 ? -19.695 7.265 16.086 1.00 87.00 249 ARG A C 1
ATOM 1968 O O . ARG A 1 249 ? -19.220 8.101 16.851 1.00 87.00 249 ARG A O 1
ATOM 1975 N N . SER A 1 250 ? -20.083 7.518 14.837 1.00 71.81 250 SER A N 1
ATOM 1976 C CA . SER A 1 250 ? -20.061 8.838 14.200 1.00 71.81 250 SER A CA 1
ATOM 1977 C C . SER A 1 250 ? -21.367 9.593 14.424 1.00 71.81 250 SER A C 1
ATOM 1979 O O . SER A 1 250 ? -22.420 8.929 14.565 1.00 71.81 250 SER A O 1
#

pLDDT: mean 94.0, std 6.32, range [43.41, 98.75]

Radius of gyration: 19.74 Å; chains: 1; bounding box: 44×42×56 Å

Secondary structure (DSSP, 8-state):
-PPTTTTT-SEEEEEEEEEESSPPP--HHHHHHHHHHHHHHSTT--EEEE-SSTT-EEEE--TTSSSEEEEEEETTEEEEEEES-SSHHHHHHHHHHHHHHHHHHS---TTTEEEEEEEEEEEEE-SS-HHHHHHHHH-TT-GGGGGGGSTT---S----EEEEESSTTS-EEEEEEEE----HHHHHH----S-EEEEEEEEEEE-SS--SS-HHHHHHHHHHHHHHHIIIIIIIIIIHHHHHHHHTT-

Organism: NCBI:txid2807512

Foldseek 3Di:
DDFPLVVQFVKKKKKKKWFFQAFWDLPPVLVCVLVVVLCVVPVQQDDWDDDPDPAKIKTWGDPVDQWIKMWITHGGMTMIMIMRAPDPVRGLVSVLSNLVCCCPSRVDALFGTFKMKMKMKGWHWFQFFLQQLQCCLQPVPPPVCPQVPDPPDDGADRKDKDKDAPDPVSQWIKMKIWDDDHHPVCVVVVGGDRGTTMIMIMTMGGDPGGDPDRPSVVHVVNSVVSVVCCVVDCSPNPSNSSSVSRVVVD